Protein AF-A0AAE4H4B9-F1 (afdb_monomer)

Sequence (185 aa):
MLEAIRDNPGEIRASVVQGSAGHLMVRLLLDEAGIPQENLNLVTYNSGGEARSAVAGGQVHFTSISAQGSEGIREFLTPLAIVNDERIEQWDAPTINEALDPMDIEVPVLQGSMRGFAVTAETERQYPERYAILSEAIQNTLARKEVQEQLEAGDIGGVWVGPERSNELMRTNFEVFEAYADLLN

Solvent-accessible surface area (backbone atoms only — not comparable to full-atom values): 10895 Å² total; per-residue (Å²): 108,69,65,59,29,68,76,35,63,54,69,41,31,32,27,18,30,66,92,33,71,34,34,51,50,56,44,47,56,28,57,77,68,72,37,64,74,73,22,44,40,70,44,71,27,96,36,71,63,59,27,48,51,34,33,59,68,64,75,24,78,40,68,39,68,66,64,81,81,38,58,94,48,42,94,61,56,81,71,73,52,38,69,38,96,60,70,53,93,91,48,89,36,44,18,41,47,71,63,25,52,91,73,78,46,82,73,85,69,60,74,67,91,81,84,86,87,84,76,59,73,61,47,47,73,78,35,49,70,60,42,48,53,54,53,49,51,52,48,56,49,47,69,33,65,74,48,41,55,52,25,58,75,63,76,40,93,57,79,81,70,55,71,69,55,47,51,49,53,53,48,54,48,48,53,53,49,62,77,47,45,76,70,76,110

Secondary structure (DSSP, 8-state):
-HHHHHHSTTT-EEEEETTSHHHHHHHHHHHHTT--GGGSEEEEESSHHHHHHHHHTTSSSEE---SGGGGGGGGG-----BSSSS--TTS---BHHHHHGGGT----------------HHHHHH-HHHHHHHHHHHHHHHT-HHHHHHHHHTT-------HHHHHHHHHHHHHHHHHTGGGG-

Structure (mmCIF, N/CA/C/O backbone):
data_AF-A0AAE4H4B9-F1
#
_entry.id   AF-A0AAE4H4B9-F1
#
loop_
_atom_site.group_PDB
_atom_site.id
_atom_site.type_symbol
_atom_site.label_atom_id
_atom_site.label_alt_id
_atom_site.label_comp_id
_atom_site.label_asym_id
_atom_site.label_entity_id
_atom_site.label_seq_id
_atom_site.pdbx_PDB_ins_code
_atom_site.Cartn_x
_atom_site.Cartn_y
_atom_site.Cartn_z
_atom_site.occupancy
_atom_site.B_iso_or_equiv
_atom_site.auth_seq_id
_atom_site.auth_comp_id
_atom_site.auth_asym_id
_atom_site.auth_atom_id
_atom_site.pdbx_PDB_model_num
ATOM 1 N N . MET A 1 1 ? -3.837 -0.010 17.932 1.00 92.69 1 MET A N 1
ATOM 2 C CA . MET A 1 1 ? -4.947 0.199 16.967 1.00 92.69 1 MET A CA 1
ATOM 3 C C . MET A 1 1 ? -5.998 -0.896 17.086 1.00 92.69 1 MET A C 1
ATOM 5 O O . MET A 1 1 ? -7.129 -0.563 17.400 1.00 92.69 1 MET A O 1
ATOM 9 N N . LEU A 1 2 ? -5.648 -2.169 16.862 1.00 97.06 2 LEU A N 1
ATOM 10 C CA . LEU A 1 2 ? -6.608 -3.284 16.886 1.00 97.06 2 LEU A CA 1
ATOM 11 C C . LEU A 1 2 ? -7.352 -3.410 18.222 1.00 97.06 2 LEU A C 1
ATOM 13 O O . LEU A 1 2 ? -8.569 -3.529 18.226 1.00 97.06 2 LEU A O 1
ATOM 17 N N . GLU A 1 3 ? -6.652 -3.269 19.348 1.00 96.38 3 GLU A N 1
ATOM 18 C CA . GLU A 1 3 ? -7.277 -3.215 20.680 1.00 96.38 3 GLU A CA 1
ATOM 19 C C . GLU A 1 3 ? -8.321 -2.098 20.788 1.00 96.38 3 GLU A C 1
ATOM 21 O O . GLU A 1 3 ? -9.449 -2.353 21.182 1.00 96.38 3 GLU A O 1
ATOM 26 N N . ALA A 1 4 ? -8.005 -0.883 20.326 1.00 97.12 4 ALA A N 1
ATOM 27 C CA . ALA A 1 4 ? -8.953 0.231 20.360 1.00 97.12 4 ALA A CA 1
ATOM 28 C C . ALA A 1 4 ? -10.224 -0.044 19.535 1.00 97.12 4 ALA A C 1
ATOM 30 O O . ALA A 1 4 ? -11.305 0.370 19.944 1.00 97.12 4 ALA A O 1
ATOM 31 N N . ILE A 1 5 ? -10.105 -0.748 18.403 1.00 98.19 5 ILE A N 1
ATOM 32 C CA . ILE A 1 5 ? -11.254 -1.171 17.583 1.00 98.19 5 ILE A CA 1
ATOM 33 C C . ILE A 1 5 ? -12.057 -2.261 18.307 1.00 98.19 5 ILE A C 1
ATOM 35 O O . ILE A 1 5 ? -13.285 -2.230 18.300 1.00 98.19 5 ILE A O 1
ATOM 39 N N . ARG A 1 6 ? -11.370 -3.217 18.944 1.00 97.56 6 ARG A N 1
ATOM 40 C CA . ARG A 1 6 ? -11.985 -4.301 19.722 1.00 97.56 6 ARG A CA 1
ATOM 41 C C . ARG A 1 6 ? -12.802 -3.759 20.896 1.00 97.56 6 ARG A C 1
ATOM 43 O O . ARG A 1 6 ? -13.925 -4.204 21.109 1.00 97.56 6 ARG A O 1
ATOM 50 N N . ASP A 1 7 ? -12.240 -2.791 21.610 1.00 97.88 7 ASP A N 1
ATOM 51 C CA . ASP A 1 7 ? -12.790 -2.268 22.859 1.00 97.88 7 ASP A CA 1
ATOM 52 C C . ASP A 1 7 ? -13.865 -1.191 22.638 1.00 97.88 7 ASP A C 1
ATOM 54 O O . ASP A 1 7 ? -14.701 -0.978 23.514 1.00 97.88 7 ASP A O 1
ATOM 58 N N . ASN A 1 8 ? -13.876 -0.528 21.472 1.00 97.50 8 ASN A N 1
ATOM 59 C CA . ASN A 1 8 ? -14.793 0.577 21.151 1.00 97.50 8 ASN A CA 1
ATOM 60 C C . ASN A 1 8 ? -15.506 0.337 19.801 1.00 97.50 8 ASN A C 1
ATOM 62 O O . ASN A 1 8 ? -15.256 1.051 18.818 1.00 97.50 8 ASN A O 1
ATOM 66 N N . PRO A 1 9 ? -16.378 -0.686 19.714 1.00 97.50 9 PRO A N 1
ATOM 67 C CA . PRO A 1 9 ? -17.015 -1.084 18.463 1.00 97.50 9 PRO A CA 1
ATOM 68 C C . PRO A 1 9 ? -17.866 0.047 17.868 1.00 97.50 9 PRO A C 1
ATOM 70 O O . PRO A 1 9 ? -18.742 0.608 18.523 1.00 97.50 9 PRO A O 1
ATOM 73 N N . GLY A 1 10 ? -17.613 0.371 16.599 1.00 96.12 10 GLY A N 1
ATOM 74 C CA . GLY A 1 10 ? -18.325 1.399 15.833 1.00 96.12 10 GLY A CA 1
ATOM 75 C C . GLY A 1 10 ? -17.843 2.836 16.074 1.00 96.12 10 GLY A C 1
ATOM 76 O O . GLY A 1 10 ? -18.270 3.748 15.357 1.00 96.12 10 GLY A O 1
ATOM 77 N N . GLU A 1 11 ? -16.943 3.059 17.036 1.00 97.75 11 GLU A N 1
ATOM 78 C CA . GLU A 1 11 ? -16.424 4.395 17.356 1.00 97.75 11 GLU A CA 1
ATOM 79 C C . GLU A 1 11 ? -15.204 4.761 16.512 1.00 97.75 11 GLU A C 1
ATOM 81 O O . GLU A 1 11 ? -15.081 5.894 16.031 1.00 97.75 11 GLU A O 1
ATOM 86 N N . ILE A 1 12 ? -14.314 3.791 16.284 1.00 98.44 12 ILE A N 1
ATOM 87 C CA . ILE A 1 12 ? -13.109 4.009 15.490 1.00 98.44 12 ILE A CA 1
ATOM 88 C C . ILE A 1 12 ? -13.488 4.122 14.014 1.00 98.44 12 ILE A C 1
ATOM 90 O O . ILE A 1 12 ? -14.248 3.325 13.469 1.00 98.44 12 ILE A O 1
ATOM 94 N N . ARG A 1 13 ? -12.922 5.134 13.358 1.00 98.44 13 ARG A N 1
ATOM 95 C CA . ARG A 1 13 ? -13.164 5.481 11.952 1.00 98.44 13 ARG A CA 1
ATOM 96 C C . ARG A 1 13 ? -11.862 5.432 11.187 1.00 98.44 13 ARG A C 1
ATOM 98 O O . ARG A 1 13 ? -10.880 6.003 11.660 1.00 98.44 13 ARG A O 1
ATOM 105 N N . ALA A 1 14 ? -11.873 4.841 10.004 1.00 98.31 14 ALA A N 1
ATOM 106 C CA . ALA A 1 14 ? -10.700 4.763 9.147 1.00 98.31 14 ALA A CA 1
ATOM 107 C C . ALA A 1 14 ? -11.008 5.210 7.724 1.00 98.31 14 ALA A C 1
ATOM 109 O O . ALA A 1 14 ? -12.150 5.127 7.281 1.00 98.31 14 ALA A O 1
ATOM 110 N N . SER A 1 15 ? -9.984 5.663 7.005 1.00 98.31 15 SER A N 1
ATOM 111 C CA . SER A 1 15 ? -10.072 5.934 5.569 1.00 98.31 15 SER A CA 1
ATOM 112 C C . SER A 1 15 ? -9.162 5.010 4.768 1.00 98.31 15 SER A C 1
ATOM 114 O O . SER A 1 15 ? -8.006 4.787 5.133 1.00 98.31 15 SER A O 1
ATOM 116 N N . VAL A 1 16 ? -9.670 4.512 3.644 1.00 97.12 16 VAL A N 1
ATOM 117 C CA . VAL A 1 16 ? -8.907 3.737 2.655 1.00 97.12 16 VAL A CA 1
ATOM 118 C C . VAL A 1 16 ? -9.353 4.104 1.243 1.00 97.12 16 VAL A C 1
ATOM 120 O O . VAL A 1 16 ? -10.441 4.645 1.046 1.00 97.12 16 VAL A O 1
ATOM 123 N N . VAL A 1 17 ? -8.534 3.784 0.242 1.00 95.94 17 VAL A N 1
ATOM 124 C CA . VAL A 1 17 ? -8.962 3.849 -1.163 1.00 95.94 17 VAL A CA 1
ATOM 125 C C . VAL A 1 17 ? -9.691 2.555 -1.515 1.00 95.94 17 VAL A C 1
ATOM 127 O O . VAL A 1 17 ? -9.173 1.470 -1.240 1.00 95.94 17 VAL A O 1
ATOM 130 N N . GLN A 1 18 ? -10.875 2.651 -2.120 1.00 94.81 18 GLN A N 1
ATOM 131 C CA . GLN A 1 18 ? -11.678 1.483 -2.485 1.00 94.81 18 GLN A CA 1
ATOM 132 C C . GLN A 1 18 ? -10.880 0.511 -3.371 1.00 94.81 18 GLN A C 1
ATOM 134 O O . GLN A 1 18 ? -10.254 0.912 -4.348 1.00 94.81 18 GLN A O 1
ATOM 139 N N . GLY A 1 19 ? -10.882 -0.771 -2.996 1.00 91.06 19 GLY A N 1
ATOM 140 C CA . GLY A 1 19 ? -10.170 -1.843 -3.711 1.00 91.06 19 GLY A CA 1
ATOM 141 C C . GLY A 1 19 ? -8.637 -1.770 -3.656 1.00 91.06 19 GLY A C 1
ATOM 142 O O . GLY A 1 19 ? -7.968 -2.522 -4.355 1.00 91.06 19 GLY A O 1
ATOM 143 N N . SER A 1 20 ? -8.059 -0.869 -2.858 1.00 91.62 20 SER A N 1
ATOM 144 C CA . SER A 1 20 ? -6.603 -0.766 -2.723 1.00 91.62 20 SER A CA 1
ATOM 145 C C . SER A 1 20 ? -6.014 -1.828 -1.791 1.00 91.62 20 SER A C 1
ATOM 147 O O . SER A 1 20 ? -6.712 -2.386 -0.946 1.00 91.62 20 SER A O 1
ATOM 149 N N . ALA A 1 21 ? -4.694 -2.027 -1.862 1.00 91.00 21 ALA A N 1
ATOM 150 C CA . ALA A 1 21 ? -3.969 -2.867 -0.904 1.00 91.00 21 ALA A CA 1
ATOM 151 C C . ALA A 1 21 ? -4.170 -2.399 0.548 1.00 91.00 21 ALA A C 1
ATOM 153 O O . ALA A 1 21 ? -4.272 -3.223 1.447 1.00 91.00 21 ALA A O 1
ATOM 154 N N . GLY A 1 22 ? -4.307 -1.086 0.777 1.00 93.62 22 GLY A N 1
ATOM 155 C CA . GLY A 1 22 ? -4.616 -0.548 2.102 1.00 93.62 22 GLY A CA 1
ATOM 156 C C . GLY A 1 22 ? -6.017 -0.923 2.593 1.00 93.62 22 GLY A C 1
ATOM 157 O O . GLY A 1 22 ? -6.191 -1.202 3.777 1.00 93.62 22 GLY A O 1
ATOM 158 N N . HIS A 1 23 ? -6.999 -0.996 1.685 1.00 95.06 23 HIS A N 1
ATOM 159 C CA . HIS A 1 23 ? -8.338 -1.497 2.004 1.00 95.06 23 HIS A CA 1
ATOM 160 C C . HIS A 1 23 ? -8.282 -2.967 2.418 1.00 95.06 23 HIS A C 1
ATOM 162 O O . HIS A 1 23 ? -8.758 -3.304 3.500 1.00 95.06 23 HIS A O 1
ATOM 168 N N . LEU A 1 24 ? -7.645 -3.807 1.599 1.00 94.50 24 LEU A N 1
ATOM 169 C CA . LEU A 1 24 ? -7.510 -5.230 1.890 1.00 94.50 24 LEU A CA 1
ATOM 170 C C . LEU A 1 24 ? -6.756 -5.471 3.203 1.00 94.50 24 LEU A C 1
ATOM 172 O O . LEU A 1 24 ? -7.224 -6.228 4.043 1.00 94.50 24 LEU A O 1
ATOM 176 N N . MET A 1 25 ? -5.643 -4.768 3.418 1.00 95.12 25 MET A N 1
ATOM 177 C CA . MET A 1 25 ? -4.829 -4.913 4.623 1.00 95.12 25 MET A CA 1
ATOM 178 C C . MET A 1 25 ? -5.620 -4.605 5.899 1.00 95.12 25 MET A C 1
ATOM 180 O O . MET A 1 25 ? -5.536 -5.351 6.863 1.00 95.12 25 MET A O 1
ATOM 184 N N . VAL A 1 26 ? -6.432 -3.540 5.925 1.00 96.50 26 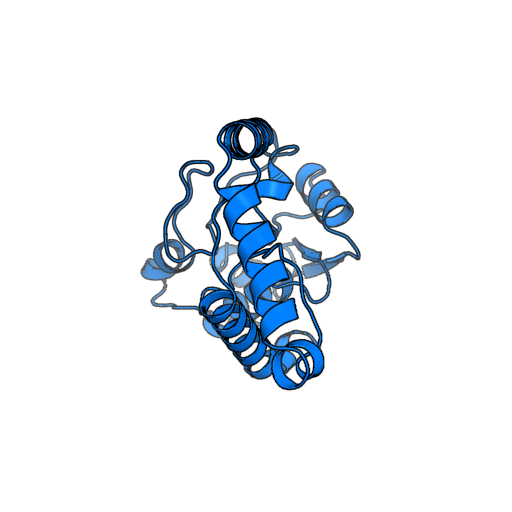VAL A N 1
ATOM 185 C CA . VAL A 1 26 ? -7.247 -3.238 7.117 1.00 96.50 26 VAL A CA 1
ATOM 186 C C . VAL A 1 26 ? -8.259 -4.346 7.389 1.00 96.50 26 VAL A C 1
ATOM 188 O O . VAL A 1 26 ? -8.430 -4.735 8.540 1.00 96.50 26 VAL A O 1
ATOM 191 N N . ARG A 1 27 ? -8.909 -4.866 6.345 1.00 96.56 27 ARG A N 1
ATOM 192 C CA . ARG A 1 27 ? -9.873 -5.963 6.480 1.00 96.56 27 ARG A CA 1
ATOM 193 C C . ARG A 1 27 ? -9.211 -7.238 6.993 1.00 96.56 27 ARG A C 1
ATOM 195 O O . ARG A 1 27 ? -9.740 -7.849 7.917 1.00 96.56 27 ARG A O 1
ATOM 202 N N . LEU A 1 28 ? -8.048 -7.571 6.443 1.00 95.75 28 LEU A N 1
ATOM 203 C CA . LEU A 1 28 ? -7.244 -8.725 6.830 1.00 95.75 28 LEU A CA 1
ATOM 204 C C . LEU A 1 28 ? -6.780 -8.640 8.287 1.00 95.75 28 LEU A C 1
ATOM 206 O O . LEU A 1 28 ? -6.921 -9.598 9.031 1.00 95.75 28 LEU A O 1
ATOM 210 N N . LEU A 1 29 ? -6.312 -7.470 8.730 1.00 96.81 29 LEU A N 1
ATOM 211 C CA . LEU A 1 29 ? -5.909 -7.263 10.123 1.00 96.81 29 LEU A CA 1
ATOM 212 C C . LEU A 1 29 ? -7.060 -7.476 11.112 1.00 96.81 29 LEU A C 1
ATOM 214 O O . LEU A 1 29 ? -6.829 -7.939 12.224 1.00 96.81 29 LEU A O 1
ATOM 218 N N . LEU A 1 30 ? -8.289 -7.107 10.739 1.00 97.50 30 LEU A N 1
ATOM 219 C CA . LEU A 1 30 ? -9.461 -7.373 11.574 1.00 97.50 30 LEU A CA 1
ATOM 220 C C . LEU A 1 30 ? -9.801 -8.865 11.598 1.00 97.50 30 LEU A C 1
ATOM 222 O O . LEU A 1 30 ? -10.073 -9.390 12.674 1.00 97.50 30 LEU A O 1
ATOM 226 N N . ASP A 1 31 ? -9.741 -9.528 10.442 1.00 96.62 31 ASP A N 1
ATOM 227 C CA . ASP A 1 31 ? -10.036 -10.956 10.300 1.00 96.62 31 ASP A CA 1
ATOM 228 C C . ASP A 1 31 ? -9.077 -11.817 11.139 1.00 96.62 31 ASP A C 1
ATOM 230 O O . ASP A 1 31 ? -9.516 -12.542 12.032 1.00 96.62 31 ASP A O 1
ATOM 234 N N . GLU A 1 32 ? -7.767 -11.621 10.967 1.00 95.94 32 GLU A N 1
ATOM 235 C CA . GLU A 1 32 ? -6.726 -12.344 11.712 1.00 95.94 32 GLU A CA 1
ATOM 236 C C . GLU A 1 32 ? -6.758 -12.037 13.218 1.00 95.94 32 GLU A C 1
ATOM 238 O O . GLU A 1 32 ? -6.490 -12.896 14.057 1.00 95.94 32 GLU A O 1
ATOM 243 N N . ALA A 1 33 ? -7.159 -10.821 13.605 1.00 96.62 33 ALA A N 1
ATOM 244 C CA . ALA A 1 33 ? -7.321 -10.454 15.012 1.00 96.62 33 ALA A CA 1
ATOM 245 C C . ALA A 1 33 ? -8.633 -10.957 15.646 1.00 96.62 33 ALA A C 1
ATOM 247 O O . ALA A 1 33 ? -8.879 -10.674 16.831 1.00 96.62 33 ALA A O 1
ATOM 248 N N . GLY A 1 34 ? -9.490 -11.639 14.873 1.00 96.62 34 GLY A N 1
ATOM 249 C CA . GLY A 1 34 ? -10.819 -12.086 15.288 1.00 96.62 34 GLY A CA 1
ATOM 250 C C . GLY A 1 34 ? -11.760 -10.932 15.648 1.00 96.62 34 GLY A C 1
ATOM 251 O O . GLY A 1 34 ? -12.629 -11.084 16.509 1.00 96.62 34 GLY A O 1
ATOM 252 N N . ILE A 1 35 ? -11.552 -9.753 15.058 1.00 98.00 35 ILE A N 1
ATOM 253 C CA . ILE A 1 35 ? -12.354 -8.554 15.297 1.00 98.00 35 ILE A CA 1
ATOM 254 C C . ILE A 1 35 ? -13.450 -8.483 14.225 1.00 98.00 35 ILE A C 1
ATOM 256 O O . ILE A 1 35 ? -13.128 -8.421 13.038 1.00 98.00 35 ILE A O 1
ATOM 260 N N . PRO A 1 36 ? -14.740 -8.435 14.611 1.00 97.56 36 PRO A N 1
ATOM 261 C CA . PRO A 1 36 ? -15.824 -8.281 13.651 1.00 97.56 36 PRO A CA 1
ATOM 262 C C . PRO A 1 36 ? -15.633 -7.038 12.780 1.00 97.56 36 PRO A C 1
ATOM 264 O O . PRO A 1 36 ? -15.288 -5.959 13.270 1.00 97.56 36 PRO A O 1
ATOM 267 N N . GLN A 1 37 ? -15.862 -7.186 11.477 1.00 96.56 37 GLN A N 1
ATOM 268 C CA . GLN A 1 37 ? -15.628 -6.136 10.484 1.00 96.56 37 GLN A CA 1
ATOM 269 C C . GLN A 1 37 ? -16.452 -4.868 10.771 1.00 96.56 37 GLN A C 1
ATOM 271 O O . GLN A 1 37 ? -16.013 -3.758 10.478 1.00 96.56 37 GLN A O 1
ATOM 276 N N . GLU A 1 38 ? -17.629 -5.028 11.375 1.00 96.56 38 GLU A N 1
ATOM 277 C CA . GLU A 1 38 ? -18.539 -3.969 11.807 1.00 96.56 38 GLU A CA 1
ATOM 278 C C . GLU A 1 38 ? -18.035 -3.154 13.008 1.00 96.56 38 GLU A C 1
ATOM 280 O O . GLU A 1 38 ? -18.533 -2.050 13.243 1.00 96.56 38 GLU A O 1
ATOM 285 N N . ASN A 1 39 ? -17.033 -3.644 13.751 1.00 98.25 39 ASN A N 1
ATOM 286 C CA . ASN A 1 39 ? -16.438 -2.886 14.853 1.00 98.25 39 ASN A CA 1
ATOM 287 C C . ASN A 1 39 ? -15.650 -1.672 14.345 1.00 98.25 39 ASN A C 1
ATOM 289 O O . ASN A 1 39 ? -15.451 -0.717 15.097 1.00 98.25 39 ASN A O 1
ATOM 293 N N . LEU A 1 40 ? -15.214 -1.684 13.083 1.00 98.44 40 LEU A N 1
ATOM 294 C CA . LEU A 1 40 ? -14.556 -0.555 12.442 1.00 98.44 40 LEU A CA 1
ATOM 295 C C . LEU A 1 40 ? -15.522 0.175 11.506 1.00 98.44 40 LEU A C 1
ATOM 297 O O . LEU A 1 40 ? 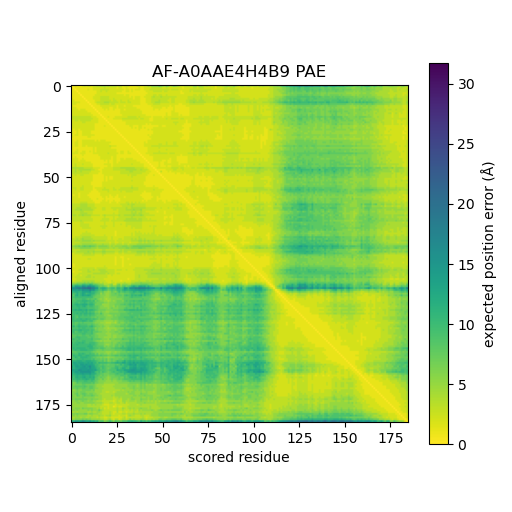-16.031 -0.388 10.539 1.00 98.44 40 LEU A O 1
ATOM 301 N N . ASN A 1 41 ? -15.679 1.481 11.707 1.00 97.94 41 ASN A N 1
ATOM 302 C CA . ASN A 1 41 ? -16.325 2.341 10.724 1.00 97.94 41 ASN A CA 1
ATOM 303 C C . ASN A 1 41 ? -15.326 2.687 9.604 1.00 97.94 41 ASN A C 1
ATOM 305 O O . ASN A 1 41 ? -14.612 3.695 9.648 1.00 97.94 41 ASN A O 1
ATOM 309 N N . LEU A 1 42 ? -15.223 1.792 8.623 1.00 97.62 42 LEU A N 1
ATOM 310 C CA . LEU A 1 42 ? -14.310 1.929 7.496 1.00 97.62 42 LEU A CA 1
ATOM 311 C C . LEU A 1 42 ? -14.950 2.738 6.362 1.00 97.62 42 LEU A C 1
ATOM 313 O O . LEU A 1 42 ? -15.898 2.293 5.719 1.00 97.62 42 LEU A O 1
ATOM 317 N N . VAL A 1 43 ? -14.391 3.913 6.083 1.00 97.38 43 VAL A N 1
ATOM 318 C CA . VAL A 1 43 ? -14.831 4.801 5.006 1.00 97.38 43 VAL A CA 1
ATOM 319 C C . VAL A 1 43 ? -13.947 4.595 3.778 1.00 97.38 43 VAL A C 1
ATOM 321 O O . VAL A 1 43 ? -12.729 4.797 3.825 1.00 97.38 43 VAL A O 1
ATOM 324 N N . THR A 1 44 ? -14.559 4.215 2.661 1.00 96.81 44 THR A N 1
ATOM 325 C CA . THR A 1 44 ? -13.879 4.072 1.372 1.00 96.81 44 THR A CA 1
ATOM 326 C C . THR A 1 44 ? -13.957 5.372 0.570 1.00 96.81 44 THR A C 1
ATOM 328 O O . THR A 1 44 ? -14.993 6.029 0.501 1.00 96.81 44 THR A O 1
ATOM 331 N N . TYR A 1 45 ? -12.836 5.747 -0.042 1.00 96.88 45 TYR A N 1
ATOM 332 C CA . TYR A 1 45 ? -12.704 6.914 -0.913 1.00 96.88 45 TYR A CA 1
ATOM 333 C C . TYR A 1 45 ? -12.285 6.492 -2.322 1.00 96.88 45 TYR A C 1
ATOM 335 O O . TYR A 1 45 ? -11.684 5.430 -2.513 1.00 96.88 45 TYR A O 1
ATOM 343 N N . ASN A 1 46 ? -12.553 7.346 -3.312 1.00 94.44 46 ASN A N 1
ATOM 344 C CA . ASN A 1 46 ? -12.224 7.071 -4.714 1.00 94.44 46 ASN A CA 1
ATOM 345 C C . ASN A 1 46 ? -10.767 7.400 -5.049 1.00 94.44 46 ASN A C 1
ATOM 347 O O . ASN A 1 46 ? -10.243 6.963 -6.073 1.00 94.44 46 ASN A O 1
ATOM 351 N N . SER A 1 47 ? -10.101 8.188 -4.204 1.00 93.62 47 SER A N 1
ATOM 352 C CA . SER A 1 47 ? -8.717 8.583 -4.422 1.00 93.62 47 SER A CA 1
ATOM 353 C C . SER A 1 47 ? -7.914 8.646 -3.132 1.00 93.62 47 SER A C 1
ATOM 355 O O . SER A 1 47 ? -8.429 8.874 -2.036 1.00 93.62 47 SER A O 1
ATOM 357 N N . GLY A 1 48 ? -6.597 8.511 -3.283 1.00 93.88 48 GLY A N 1
ATOM 358 C CA . GLY A 1 48 ? -5.680 8.680 -2.166 1.00 93.88 48 GLY A CA 1
ATOM 359 C C . GLY A 1 48 ? -5.576 10.116 -1.654 1.00 93.88 48 GLY A C 1
ATOM 360 O O . GLY A 1 48 ? -5.111 10.310 -0.538 1.00 93.88 48 GLY A O 1
ATOM 361 N N . GLY A 1 49 ? -5.969 11.118 -2.446 1.00 96.19 49 GLY A N 1
ATOM 362 C CA . GLY A 1 49 ? -6.014 12.511 -1.995 1.00 96.19 49 GLY A CA 1
ATOM 363 C C . GLY A 1 49 ? -7.136 12.723 -0.983 1.00 96.19 49 GLY A C 1
ATOM 364 O O . GLY A 1 49 ? -6.888 13.218 0.110 1.00 96.19 49 GLY A O 1
ATOM 365 N N . GLU A 1 50 ? -8.343 12.256 -1.308 1.00 97.25 50 GLU A N 1
ATOM 366 C CA . GLU A 1 50 ? -9.511 12.361 -0.426 1.00 97.25 50 GLU A CA 1
ATOM 367 C C . GLU A 1 50 ? -9.303 11.618 0.902 1.00 97.25 50 GLU A C 1
ATOM 369 O O . GLU A 1 50 ? -9.541 12.192 1.965 1.00 97.25 50 GLU A O 1
ATOM 374 N N . ALA A 1 51 ? -8.785 10.382 0.859 1.00 97.75 51 ALA A N 1
ATOM 375 C CA . ALA A 1 51 ? -8.483 9.612 2.070 1.00 97.75 51 ALA A CA 1
ATOM 376 C C . ALA A 1 51 ? -7.464 10.335 2.975 1.00 97.75 51 ALA A C 1
ATOM 378 O O . ALA A 1 51 ? -7.655 10.434 4.188 1.00 97.75 51 ALA A O 1
ATOM 379 N N . ARG A 1 52 ? -6.412 10.918 2.382 1.00 97.88 52 ARG A N 1
ATOM 380 C CA . ARG A 1 52 ? -5.401 11.704 3.109 1.00 97.88 52 ARG A CA 1
ATOM 381 C C . ARG A 1 52 ? -5.975 12.973 3.722 1.00 97.88 52 ARG A C 1
ATOM 383 O O . ARG A 1 52 ? -5.702 13.260 4.883 1.00 97.88 52 ARG A O 1
ATOM 390 N N . SER A 1 53 ? -6.799 13.709 2.981 1.00 97.88 53 SER A N 1
ATOM 391 C CA . SER A 1 53 ? -7.480 14.890 3.514 1.00 97.88 53 SER A CA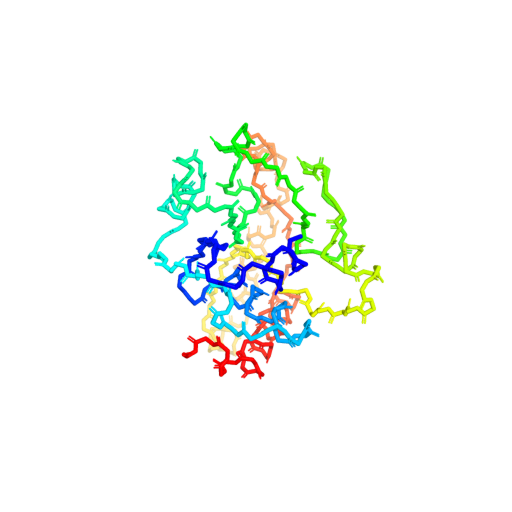 1
ATOM 392 C C . SER A 1 53 ? -8.410 14.540 4.677 1.00 97.88 53 SER A C 1
ATOM 394 O O . SER A 1 53 ? -8.482 15.302 5.638 1.00 97.88 53 SER A O 1
ATOM 396 N N . ALA A 1 54 ? -9.083 13.386 4.631 1.00 98.25 54 ALA A N 1
ATOM 397 C CA . ALA A 1 54 ? -9.968 12.945 5.704 1.00 98.25 54 ALA A CA 1
ATOM 398 C C . ALA A 1 54 ? -9.219 12.690 7.021 1.00 98.25 54 ALA A C 1
ATOM 400 O O . ALA A 1 54 ? -9.678 13.140 8.072 1.00 98.25 54 ALA A O 1
ATOM 401 N N . VAL A 1 55 ? -8.072 11.999 6.982 1.00 98.19 55 VAL A N 1
ATOM 402 C CA . VAL A 1 55 ? -7.271 11.753 8.195 1.00 98.19 55 VAL A CA 1
ATOM 403 C C . VAL A 1 55 ? -6.566 13.023 8.677 1.00 98.19 55 VAL A C 1
ATOM 405 O O . VAL A 1 55 ? -6.649 13.341 9.859 1.00 98.19 55 VAL A O 1
ATOM 408 N N . ALA A 1 56 ? -5.971 13.814 7.778 1.00 98.00 56 ALA A N 1
ATOM 409 C CA . ALA A 1 56 ? -5.285 15.055 8.150 1.00 98.00 56 ALA A CA 1
ATOM 410 C C . ALA A 1 56 ? -6.254 16.101 8.732 1.00 98.00 56 ALA A C 1
ATOM 412 O O . ALA A 1 56 ? -5.903 16.851 9.637 1.00 98.00 56 ALA A O 1
ATOM 413 N N . GLY A 1 57 ? -7.499 16.126 8.243 1.00 97.56 57 GLY A N 1
ATOM 414 C CA . GLY A 1 57 ? -8.578 16.973 8.754 1.00 97.56 57 GLY A CA 1
ATOM 415 C C . GLY A 1 57 ? -9.320 16.406 9.970 1.00 97.56 57 GLY A C 1
ATOM 416 O O . GLY A 1 57 ? -10.364 16.953 10.335 1.00 97.56 57 GLY A O 1
ATOM 417 N N . GLY A 1 58 ? -8.852 15.296 10.554 1.00 97.38 58 GLY A N 1
ATOM 418 C CA . GLY A 1 58 ? -9.432 14.681 11.752 1.00 97.38 58 GLY A CA 1
ATOM 419 C C . GLY A 1 58 ? -10.846 14.113 11.576 1.00 97.38 58 GLY A C 1
ATOM 420 O O . GLY A 1 58 ? -11.560 13.928 12.558 1.00 97.38 58 GLY A O 1
ATOM 421 N N . GLN A 1 59 ? -11.288 13.856 10.340 1.00 98.00 59 GLN A N 1
ATOM 422 C CA . GLN A 1 59 ? -12.608 13.269 10.059 1.00 98.00 59 GLN A CA 1
ATOM 423 C C . GLN A 1 59 ? -12.643 11.762 10.356 1.00 98.00 59 GLN A C 1
ATOM 425 O O . GLN A 1 59 ? -13.697 11.195 10.661 1.00 98.00 59 GLN A O 1
ATOM 430 N N . VAL A 1 60 ? -11.478 11.120 10.264 1.00 98.44 60 VAL A N 1
ATOM 431 C CA . VAL A 1 60 ? -11.232 9.724 10.630 1.00 98.44 60 VAL A CA 1
ATOM 432 C C . VAL A 1 60 ? -10.026 9.643 11.566 1.00 98.44 60 VAL A C 1
ATOM 434 O O . VAL A 1 60 ? -9.212 10.560 11.613 1.00 98.44 60 VAL A O 1
ATOM 437 N N . HIS A 1 61 ? -9.904 8.537 12.294 1.00 98.44 61 HIS A N 1
ATOM 438 C CA . HIS A 1 61 ? -8.860 8.333 13.298 1.00 98.44 61 HIS A CA 1
ATOM 439 C C . HIS A 1 61 ? -7.561 7.780 12.702 1.00 98.44 61 HIS A C 1
ATOM 441 O O . HIS A 1 61 ? -6.485 8.083 13.206 1.00 98.44 61 HIS A O 1
ATOM 447 N N . PHE A 1 62 ? -7.643 6.967 11.643 1.00 98.06 62 PHE A N 1
ATOM 448 C CA . PHE A 1 62 ? -6.461 6.460 10.943 1.00 98.06 62 PHE A CA 1
ATOM 449 C C . PHE A 1 62 ? -6.711 6.237 9.446 1.00 98.06 62 PHE A C 1
ATOM 451 O O . PHE A 1 62 ? -7.842 6.305 8.956 1.00 98.06 62 PHE A O 1
ATOM 458 N N . THR A 1 63 ? -5.639 5.973 8.702 1.00 97.69 63 THR A N 1
ATOM 459 C CA . THR A 1 63 ? -5.696 5.576 7.292 1.00 97.69 63 THR A CA 1
ATOM 460 C C . THR A 1 63 ? -4.702 4.454 7.015 1.00 97.69 63 THR A C 1
ATOM 462 O O . THR A 1 63 ? -3.660 4.384 7.662 1.00 97.69 63 THR A O 1
ATOM 465 N N . SER A 1 64 ? -5.018 3.598 6.045 1.00 95.62 64 SER A N 1
ATOM 466 C CA . SER A 1 64 ? -4.064 2.655 5.458 1.00 95.62 64 SER A CA 1
ATOM 467 C C . SER A 1 64 ? -3.856 3.025 3.994 1.00 95.62 64 SER A C 1
ATOM 469 O O . SER A 1 64 ? -4.747 2.856 3.156 1.00 95.62 64 SER A O 1
ATOM 471 N N . ILE A 1 65 ? -2.698 3.616 3.695 1.00 93.94 65 ILE A N 1
ATOM 472 C CA . ILE A 1 65 ? -2.360 4.147 2.373 1.00 93.94 65 ILE A CA 1
ATOM 473 C C . ILE A 1 65 ? -0.837 4.275 2.204 1.00 93.94 65 ILE A C 1
ATOM 475 O O . ILE A 1 65 ? -0.099 4.282 3.182 1.00 93.94 65 ILE A O 1
ATOM 479 N N . SER A 1 66 ? -0.360 4.398 0.958 1.00 91.00 66 SER A N 1
ATOM 480 C CA . SER A 1 66 ? 1.064 4.589 0.626 1.00 91.00 66 SER A CA 1
ATOM 481 C C . SER A 1 66 ? 1.717 5.706 1.453 1.00 91.00 66 SER A C 1
ATOM 483 O O . SER A 1 66 ? 1.282 6.862 1.372 1.00 91.00 66 SER A O 1
ATOM 485 N N . ALA A 1 67 ? 2.785 5.343 2.173 1.00 90.50 67 ALA A N 1
ATOM 486 C CA . ALA A 1 67 ? 3.583 6.223 3.026 1.00 90.50 67 ALA A CA 1
ATOM 487 C C . ALA A 1 67 ? 4.216 7.379 2.236 1.00 90.50 67 ALA A C 1
ATOM 489 O O . ALA A 1 67 ? 4.000 8.540 2.568 1.00 90.50 67 ALA A O 1
ATOM 490 N N . GLN A 1 68 ? 4.873 7.080 1.109 1.00 86.56 68 GLN A N 1
ATOM 491 C CA . GLN A 1 68 ? 5.481 8.089 0.231 1.00 86.56 68 GLN A CA 1
ATOM 492 C C . GLN A 1 68 ? 4.458 9.123 -0.270 1.00 86.56 68 GLN A C 1
ATOM 494 O O . GLN A 1 68 ? 4.730 10.317 -0.331 1.00 86.56 68 GLN A O 1
ATOM 499 N N . GLY A 1 69 ? 3.239 8.700 -0.615 1.00 88.88 69 GLY A N 1
ATOM 500 C CA . GLY A 1 69 ? 2.211 9.660 -1.029 1.00 88.88 69 GLY A CA 1
ATOM 501 C C . GLY A 1 69 ? 1.655 10.510 0.124 1.00 88.88 69 GLY A C 1
ATOM 502 O O . GLY A 1 69 ? 0.915 11.456 -0.136 1.00 88.88 69 GLY A O 1
ATOM 503 N N . SER A 1 70 ? 1.961 10.166 1.377 1.00 93.31 70 SER A N 1
ATOM 504 C CA . SER A 1 70 ? 1.510 10.861 2.590 1.00 93.31 70 SER A CA 1
ATOM 505 C C . SER A 1 70 ? 2.534 11.855 3.142 1.00 93.31 70 SER A C 1
ATOM 507 O O . SER A 1 70 ? 2.238 12.522 4.128 1.00 93.31 70 SER A O 1
ATOM 509 N N . GLU A 1 71 ? 3.691 12.017 2.495 1.00 91.25 71 GLU A N 1
ATOM 510 C CA . GLU A 1 71 ? 4.733 12.965 2.917 1.00 91.25 71 GLU A CA 1
ATOM 511 C C . GLU A 1 71 ? 4.203 14.391 3.104 1.00 91.25 71 GLU A C 1
ATOM 513 O O . GLU A 1 71 ? 4.464 15.033 4.119 1.00 91.25 71 GLU A O 1
ATOM 518 N N . GLY A 1 72 ? 3.359 14.858 2.178 1.00 92.38 72 GLY A N 1
ATOM 519 C CA . GLY A 1 72 ? 2.773 16.201 2.237 1.00 92.38 72 GLY A CA 1
ATOM 520 C C . GLY A 1 72 ? 1.810 16.445 3.404 1.00 92.38 72 GLY A C 1
ATOM 521 O O . GLY A 1 72 ? 1.405 17.583 3.612 1.00 92.38 72 GLY A O 1
ATOM 522 N N . ILE A 1 73 ? 1.425 15.404 4.152 1.00 95.44 73 ILE A N 1
ATOM 523 C CA . ILE A 1 73 ? 0.592 15.514 5.359 1.00 95.44 73 ILE A CA 1
ATOM 524 C C . ILE A 1 73 ? 1.260 14.893 6.592 1.00 95.44 73 ILE A C 1
ATOM 526 O O . ILE A 1 73 ? 0.588 14.665 7.594 1.00 95.44 73 ILE A O 1
ATOM 530 N N . ARG A 1 74 ? 2.568 14.603 6.534 1.00 95.00 74 ARG A N 1
ATOM 531 C CA . ARG A 1 74 ? 3.318 13.896 7.584 1.00 95.00 74 ARG A CA 1
ATOM 532 C C . ARG A 1 74 ? 3.126 14.509 8.972 1.00 95.00 74 ARG A C 1
ATOM 534 O O . ARG A 1 74 ? 2.961 13.777 9.936 1.00 95.00 74 ARG A O 1
ATOM 541 N N . GLU A 1 75 ? 3.103 15.836 9.067 1.00 96.00 75 GLU A N 1
ATOM 542 C CA . GLU A 1 75 ? 2.931 16.567 10.333 1.00 96.00 75 GLU A CA 1
ATOM 543 C C . GLU A 1 75 ? 1.584 16.311 11.036 1.00 96.00 75 GLU A C 1
ATOM 545 O O . GLU A 1 75 ? 1.463 16.550 12.236 1.00 96.00 75 GLU A O 1
ATOM 550 N N . PHE A 1 76 ? 0.588 15.791 10.312 1.00 97.19 76 PHE A N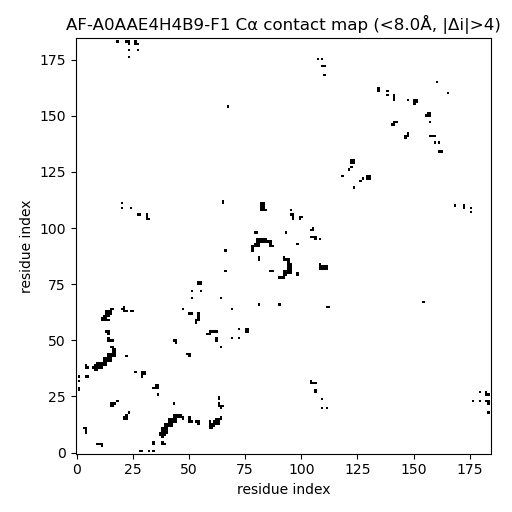 1
ATOM 551 C CA . PHE A 1 76 ? -0.727 15.426 10.844 1.00 97.19 76 PHE A CA 1
ATOM 552 C C . PHE A 1 76 ? -0.852 13.934 11.169 1.00 97.19 76 PHE A C 1
ATOM 554 O O . PHE A 1 76 ? -1.925 13.486 11.573 1.00 97.19 76 PHE A O 1
ATOM 561 N N . LEU A 1 77 ? 0.203 13.146 10.951 1.00 96.69 77 LEU A N 1
ATOM 562 C CA . LEU A 1 77 ? 0.165 11.694 11.053 1.00 96.69 77 LEU A CA 1
ATOM 563 C C . LEU A 1 77 ? 1.102 11.185 12.143 1.00 96.69 77 LEU A C 1
ATOM 565 O O . LEU A 1 77 ? 2.247 11.612 12.260 1.00 96.69 77 LEU A O 1
ATOM 569 N N . THR A 1 78 ? 0.628 10.173 12.866 1.00 96.44 78 THR A N 1
ATOM 570 C CA . THR A 1 78 ? 1.473 9.320 13.703 1.00 96.44 78 THR A CA 1
ATOM 571 C C . THR A 1 78 ? 1.634 7.971 13.002 1.00 96.44 78 THR A C 1
ATOM 573 O O . THR A 1 78 ? 0.635 7.267 12.826 1.00 96.44 78 THR A O 1
ATOM 576 N N . PRO A 1 79 ? 2.851 7.591 12.583 1.00 96.00 79 PRO A N 1
ATOM 577 C CA . PRO A 1 79 ? 3.095 6.309 11.926 1.00 96.00 79 PRO A CA 1
ATOM 578 C C . PRO A 1 79 ? 2.871 5.167 12.924 1.00 96.00 79 PRO A C 1
ATOM 580 O O . PRO A 1 79 ? 3.426 5.195 14.018 1.00 96.00 79 PRO A O 1
ATOM 583 N N . LEU A 1 80 ? 2.040 4.181 12.573 1.00 96.62 80 LEU A N 1
ATOM 584 C CA . LEU A 1 80 ? 1.756 3.037 13.456 1.00 96.62 80 LEU A CA 1
ATOM 585 C C . LEU A 1 80 ? 2.526 1.780 13.049 1.00 96.62 80 LEU A C 1
ATOM 587 O O . LEU A 1 80 ? 3.045 1.076 13.907 1.00 96.62 80 LEU A O 1
ATOM 591 N N . ALA A 1 81 ? 2.576 1.504 11.747 1.00 95.94 81 ALA A N 1
ATOM 592 C CA . ALA A 1 81 ? 3.303 0.392 11.154 1.00 95.94 81 ALA A CA 1
ATOM 593 C C . ALA A 1 81 ? 3.514 0.654 9.656 1.00 95.94 81 ALA A C 1
ATOM 595 O O . ALA A 1 81 ? 2.742 1.394 9.036 1.00 95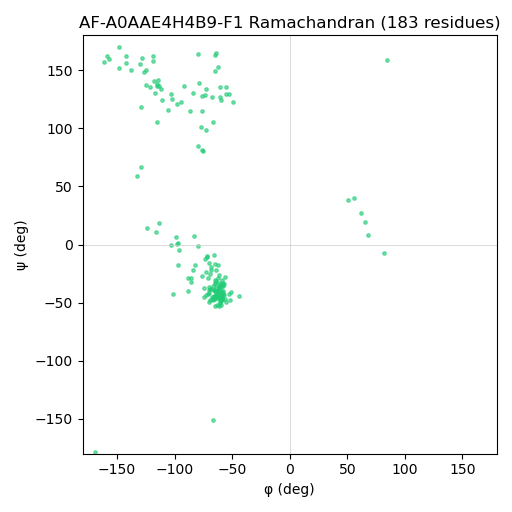.94 81 ALA A O 1
ATOM 596 N N . ILE A 1 82 ? 4.525 0.016 9.069 1.00 94.06 82 ILE A N 1
ATOM 597 C CA . ILE A 1 82 ? 4.786 0.019 7.628 1.00 94.06 82 ILE A CA 1
ATOM 598 C C . ILE A 1 82 ? 4.508 -1.376 7.073 1.00 94.06 82 ILE A C 1
ATOM 600 O O . ILE A 1 82 ? 5.084 -2.363 7.520 1.00 94.06 82 ILE A O 1
ATOM 604 N N . VAL A 1 83 ? 3.631 -1.460 6.071 1.00 92.31 83 VAL A N 1
ATOM 605 C CA . VAL A 1 83 ? 3.362 -2.709 5.342 1.00 92.31 83 VAL A CA 1
ATOM 606 C C . VAL A 1 83 ? 4.520 -2.969 4.381 1.00 92.31 83 VAL A C 1
ATOM 608 O O . VAL A 1 83 ? 4.474 -2.592 3.212 1.00 92.31 83 VAL A O 1
ATOM 611 N N . ASN A 1 84 ? 5.594 -3.530 4.922 1.00 90.19 84 ASN A N 1
ATOM 612 C CA . ASN A 1 84 ? 6.800 -3.930 4.213 1.00 90.19 84 ASN A CA 1
ATOM 613 C C . ASN A 1 84 ? 7.520 -5.018 5.022 1.00 90.19 84 ASN A C 1
ATOM 615 O O . ASN A 1 84 ? 7.309 -5.117 6.230 1.00 90.19 84 ASN A O 1
ATOM 619 N N . ASP A 1 85 ? 8.384 -5.792 4.371 1.00 89.62 85 ASP A N 1
ATOM 620 C CA . ASP A 1 85 ? 9.205 -6.812 5.039 1.00 89.62 85 ASP A CA 1
ATOM 621 C C . ASP A 1 85 ? 10.299 -6.182 5.916 1.00 89.62 85 ASP A C 1
ATOM 623 O O . ASP A 1 85 ? 10.698 -6.734 6.939 1.00 89.62 85 ASP A O 1
ATOM 627 N N . GLU A 1 86 ? 10.757 -4.989 5.533 1.00 90.88 86 GLU A N 1
ATOM 628 C CA . GLU A 1 86 ? 11.814 -4.243 6.211 1.00 90.88 86 GLU A CA 1
ATOM 629 C C . GLU A 1 86 ? 11.335 -2.838 6.594 1.00 90.88 86 GLU A C 1
ATOM 631 O O . GLU A 1 86 ? 10.498 -2.226 5.916 1.00 90.88 86 GLU A O 1
ATOM 636 N N . ARG A 1 87 ? 11.886 -2.293 7.684 1.00 92.31 87 ARG A N 1
ATOM 637 C CA . ARG A 1 87 ? 11.647 -0.895 8.066 1.00 92.31 87 ARG A CA 1
ATOM 638 C C . ARG A 1 87 ? 12.177 0.048 6.988 1.00 92.31 87 ARG A C 1
ATOM 640 O O . ARG A 1 87 ? 13.141 -0.266 6.297 1.00 92.31 87 ARG A O 1
ATOM 647 N N . ILE A 1 88 ? 11.575 1.229 6.884 1.00 87.75 88 ILE A N 1
ATOM 648 C CA . ILE A 1 88 ? 12.006 2.269 5.943 1.00 87.75 88 ILE A CA 1
ATOM 649 C C . ILE A 1 88 ? 12.545 3.474 6.714 1.00 87.75 88 ILE A C 1
ATOM 651 O O . ILE A 1 88 ? 11.940 3.904 7.691 1.00 87.75 88 ILE A O 1
ATOM 655 N N . GLU A 1 89 ? 13.671 4.040 6.281 1.00 86.50 89 GLU A N 1
ATOM 656 C CA . GLU A 1 89 ? 14.332 5.147 6.995 1.00 86.50 89 GLU A CA 1
ATOM 657 C C . GLU A 1 89 ? 13.462 6.409 7.073 1.00 86.50 89 GLU A C 1
ATOM 659 O O . GLU A 1 89 ? 13.561 7.192 8.016 1.00 86.50 89 GLU A O 1
ATOM 664 N N . GLN A 1 90 ? 12.588 6.611 6.084 1.00 85.94 90 GLN A N 1
ATOM 665 C CA . GLN A 1 90 ? 11.761 7.807 5.977 1.00 85.94 90 GLN A CA 1
ATOM 666 C C . GLN A 1 90 ? 10.682 7.878 7.063 1.00 85.94 90 GLN A C 1
ATOM 668 O O . GLN A 1 90 ? 10.234 8.982 7.373 1.00 85.94 90 GLN A O 1
ATOM 673 N N . TRP A 1 91 ? 10.246 6.747 7.623 1.00 90.50 91 TRP A N 1
ATOM 674 C CA . TRP A 1 91 ? 9.139 6.681 8.577 1.00 90.50 91 TRP A CA 1
ATOM 675 C C . TRP A 1 91 ? 9.555 5.895 9.821 1.00 90.50 91 TRP A C 1
ATOM 677 O O . TRP A 1 91 ? 9.835 4.704 9.739 1.00 90.50 91 TRP A O 1
ATOM 687 N N . ASP A 1 92 ? 9.547 6.555 10.981 1.00 93.19 92 ASP A N 1
ATOM 688 C CA . ASP A 1 92 ? 9.852 5.928 12.273 1.00 93.19 92 ASP A CA 1
ATOM 689 C C . ASP A 1 92 ? 8.672 5.069 12.753 1.00 93.19 92 ASP A C 1
ATOM 691 O O . ASP A 1 92 ? 7.819 5.506 13.526 1.00 93.19 92 ASP A O 1
ATOM 695 N N . ALA A 1 93 ? 8.580 3.859 12.206 1.00 95.62 93 ALA A N 1
ATOM 696 C CA . ALA A 1 93 ? 7.600 2.850 12.575 1.00 95.62 93 ALA A CA 1
ATOM 697 C C . ALA A 1 93 ? 8.174 1.436 12.394 1.00 95.62 93 ALA A C 1
ATOM 699 O O . ALA A 1 93 ? 9.038 1.218 11.537 1.00 95.62 93 ALA A O 1
ATOM 700 N N . PRO A 1 94 ? 7.691 0.459 13.180 1.00 97.12 94 PRO A N 1
ATOM 701 C CA . PRO A 1 94 ? 7.966 -0.951 12.925 1.00 97.12 94 PRO A CA 1
ATOM 702 C C . PRO A 1 94 ? 7.348 -1.409 11.595 1.00 97.12 94 PRO A C 1
ATOM 704 O O . PRO A 1 94 ? 6.443 -0.764 11.050 1.00 97.12 94 PRO A O 1
ATOM 707 N N . THR A 1 95 ? 7.801 -2.550 11.084 1.00 96.38 95 THR A N 1
ATOM 708 C CA . THR A 1 95 ? 7.065 -3.274 10.044 1.00 96.38 95 THR A CA 1
ATOM 709 C C . THR A 1 95 ? 5.722 -3.764 10.582 1.00 96.38 95 THR A C 1
ATOM 711 O O . THR A 1 95 ? 5.476 -3.780 11.791 1.00 96.38 95 THR A O 1
ATOM 714 N N . ILE A 1 96 ? 4.819 -4.155 9.683 1.00 96.00 96 ILE A N 1
ATOM 715 C CA . ILE A 1 96 ? 3.493 -4.629 10.076 1.00 96.00 96 ILE A CA 1
ATOM 716 C C . ILE A 1 96 ? 3.570 -5.861 10.980 1.00 96.00 96 ILE A C 1
ATOM 718 O O . ILE A 1 96 ? 2.900 -5.876 12.005 1.00 96.00 96 ILE A O 1
ATOM 722 N N . ASN A 1 97 ? 4.433 -6.831 10.670 1.00 96.88 97 ASN A N 1
ATOM 723 C CA . ASN A 1 97 ? 4.561 -8.039 11.483 1.00 96.88 97 ASN A CA 1
ATOM 724 C C . ASN A 1 97 ? 5.300 -7.761 12.802 1.00 96.88 97 ASN A C 1
ATOM 726 O O . ASN A 1 97 ? 4.814 -8.183 13.842 1.00 96.88 97 ASN A O 1
ATOM 730 N N . GLU A 1 98 ? 6.328 -6.900 12.826 1.00 97.81 98 GLU A N 1
ATOM 731 C CA . GLU A 1 98 ? 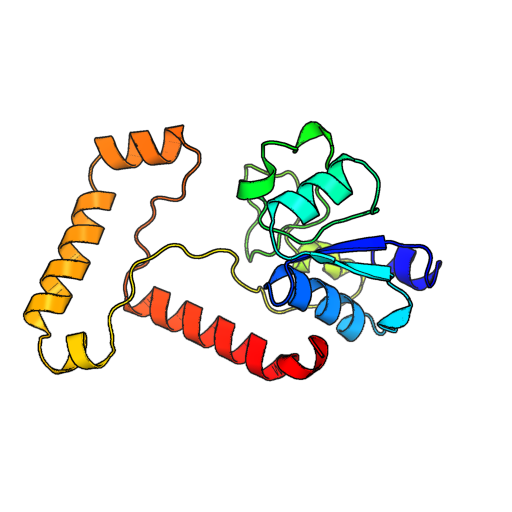6.929 -6.441 14.097 1.00 97.81 98 GLU A CA 1
ATOM 732 C C . GLU A 1 98 ? 5.901 -5.761 15.026 1.00 97.81 98 GLU A C 1
ATOM 734 O O . GLU A 1 98 ? 5.972 -5.878 16.250 1.00 97.81 98 GLU A O 1
ATOM 739 N N . ALA A 1 99 ? 4.941 -5.016 14.463 1.00 97.12 99 ALA A N 1
ATOM 740 C CA . ALA A 1 99 ? 3.879 -4.370 15.234 1.00 97.12 99 ALA A CA 1
ATOM 741 C C . ALA A 1 99 ? 2.833 -5.363 15.773 1.00 97.12 99 ALA A C 1
ATOM 743 O O . ALA A 1 99 ? 2.131 -5.048 16.739 1.00 97.12 99 ALA A O 1
ATOM 744 N N . LEU A 1 100 ? 2.705 -6.526 15.132 1.00 97.19 100 LEU A N 1
ATOM 745 C CA . LEU A 1 100 ? 1.733 -7.570 15.449 1.00 97.19 100 LEU A CA 1
ATOM 746 C C . LEU A 1 100 ? 2.312 -8.688 16.321 1.00 97.19 100 LEU A C 1
ATOM 748 O O . LEU A 1 100 ? 1.530 -9.368 16.982 1.00 97.19 100 LEU A O 1
ATOM 752 N N . ASP A 1 101 ? 3.641 -8.815 16.414 1.00 96.75 101 ASP A N 1
ATOM 753 C CA . ASP A 1 101 ? 4.337 -9.793 17.262 1.00 96.75 101 ASP A CA 1
ATOM 754 C C . ASP A 1 101 ? 3.751 -9.915 18.686 1.00 96.75 101 ASP A C 1
ATOM 756 O O . ASP A 1 101 ? 3.542 -11.038 19.151 1.00 96.75 101 ASP A O 1
ATOM 760 N N . PRO A 1 102 ? 3.410 -8.821 19.411 1.00 96.19 102 PRO A N 1
ATOM 761 C CA . PRO A 1 102 ? 2.842 -8.935 20.758 1.00 96.19 102 PRO A CA 1
ATOM 762 C C . PRO A 1 102 ? 1.464 -9.614 20.814 1.00 96.19 102 PRO A C 1
ATOM 764 O O . PRO A 1 102 ? 1.015 -9.987 21.898 1.00 96.19 102 PRO A O 1
ATOM 767 N N . MET A 1 103 ? 0.780 -9.723 19.674 1.00 95.25 103 MET A N 1
ATOM 768 C CA . MET A 1 103 ? -0.542 -10.332 19.525 1.00 95.25 103 MET A CA 1
ATOM 769 C C . MET A 1 103 ? -0.487 -11.742 18.920 1.00 95.25 103 MET A C 1
ATOM 771 O O . MET A 1 103 ? -1.547 -12.347 18.795 1.00 95.25 103 MET A O 1
ATOM 775 N N . ASP A 1 104 ? 0.703 -12.261 18.583 1.00 95.94 104 ASP A N 1
ATOM 776 C CA . ASP A 1 104 ? 0.893 -13.562 17.914 1.00 95.94 104 ASP A CA 1
ATOM 777 C C . ASP A 1 104 ? 0.109 -13.661 16.586 1.00 95.94 104 ASP A C 1
ATOM 779 O O . ASP A 1 104 ? -0.518 -14.673 16.278 1.00 95.94 104 ASP A O 1
ATOM 783 N N . ILE A 1 105 ? 0.097 -12.559 15.823 1.00 96.00 105 ILE A N 1
ATOM 784 C CA . ILE A 1 105 ? -0.560 -12.441 14.514 1.00 96.00 105 ILE A CA 1
ATOM 785 C C . ILE A 1 105 ? 0.508 -12.200 13.448 1.00 96.00 105 ILE A C 1
ATOM 787 O O . ILE A 1 105 ? 1.376 -11.347 13.620 1.00 96.00 105 ILE A O 1
ATOM 791 N N . GLU A 1 106 ? 0.387 -12.884 12.315 1.00 94.94 106 GLU A N 1
ATOM 792 C CA . GLU A 1 106 ? 1.207 -12.655 11.126 1.00 94.94 106 GLU A CA 1
ATOM 793 C C . GLU A 1 106 ? 0.296 -12.397 9.925 1.00 94.94 106 GLU A C 1
ATOM 795 O O . GLU A 1 106 ? -0.717 -13.072 9.746 1.00 94.94 106 GLU A O 1
ATOM 800 N N . VAL A 1 107 ? 0.649 -11.416 9.094 1.00 93.56 107 VAL A N 1
ATOM 801 C CA . VAL A 1 107 ? -0.082 -11.108 7.860 1.00 93.56 107 VAL A CA 1
ATOM 802 C C . VAL A 1 107 ? 0.850 -11.095 6.647 1.00 93.56 107 VAL A C 1
ATOM 804 O O . VAL A 1 107 ? 2.019 -10.704 6.763 1.00 93.56 107 VAL A O 1
ATOM 807 N N . PRO A 1 108 ? 0.354 -11.468 5.451 1.00 91.56 108 PRO A N 1
ATOM 808 C CA . PRO A 1 108 ? 1.106 -11.305 4.218 1.00 91.56 108 PRO A CA 1
ATOM 809 C C . PRO A 1 108 ? 1.424 -9.829 3.961 1.00 91.56 108 PRO A C 1
ATOM 811 O O . PRO A 1 108 ? 0.562 -8.948 4.049 1.00 91.56 108 PRO A O 1
ATOM 814 N N . VAL A 1 109 ? 2.667 -9.559 3.567 1.00 88.38 109 VAL A N 1
ATOM 815 C CA . VAL A 1 109 ? 3.090 -8.224 3.146 1.00 88.38 109 VAL A CA 1
ATOM 816 C C . VAL A 1 109 ? 2.586 -7.963 1.730 1.00 88.38 109 VAL A C 1
ATOM 818 O O . VAL A 1 109 ? 3.157 -8.405 0.734 1.00 88.38 109 VAL A O 1
ATOM 821 N N . LEU A 1 110 ? 1.494 -7.205 1.641 1.00 81.12 110 LEU A N 1
ATOM 822 C CA . LEU A 1 110 ? 0.998 -6.667 0.379 1.00 81.12 110 LEU A CA 1
ATOM 823 C C . LEU A 1 110 ? 1.921 -5.541 -0.078 1.00 81.12 110 LEU A C 1
ATOM 825 O O . LEU A 1 110 ? 1.802 -4.403 0.385 1.00 81.12 110 LEU A O 1
ATOM 829 N N . GLN A 1 111 ? 2.834 -5.867 -0.995 1.00 71.38 111 GLN A N 1
ATOM 830 C CA . GLN A 1 111 ? 3.749 -4.890 -1.572 1.00 71.38 111 GLN A CA 1
ATOM 831 C C . GLN A 1 111 ? 2.948 -3.709 -2.124 1.00 71.38 111 GLN A C 1
ATOM 833 O O . GLN A 1 111 ? 1.956 -3.890 -2.839 1.00 71.38 111 GLN A O 1
ATOM 838 N N . GLY A 1 112 ? 3.365 -2.505 -1.721 1.00 67.00 112 GLY A N 1
ATOM 839 C CA . GLY A 1 112 ? 2.659 -1.254 -1.977 1.00 67.00 112 GLY A CA 1
ATOM 840 C C . GLY A 1 112 ? 2.618 -0.858 -3.458 1.00 67.00 112 GLY A C 1
ATOM 841 O O . GLY A 1 112 ? 2.622 -1.677 -4.372 1.00 67.00 112 GLY A O 1
ATOM 842 N N . SER A 1 113 ? 2.553 0.445 -3.738 1.00 70.38 113 SER A N 1
ATOM 843 C CA . SER A 1 113 ? 2.436 0.919 -5.121 1.00 70.38 113 SER A CA 1
ATOM 844 C C . SER A 1 113 ? 3.694 0.611 -5.942 1.00 70.38 113 SER A C 1
ATOM 846 O O . SER A 1 113 ? 4.696 1.316 -5.823 1.00 70.38 113 SER A O 1
ATOM 848 N N . MET A 1 114 ? 3.621 -0.381 -6.828 1.00 75.75 114 MET A N 1
ATOM 849 C CA . MET A 1 114 ? 4.615 -0.584 -7.880 1.00 75.75 114 MET A CA 1
ATOM 850 C C . MET A 1 114 ? 4.371 0.397 -9.028 1.00 75.75 114 MET A C 1
ATOM 852 O O . MET A 1 114 ? 3.231 0.646 -9.424 1.00 75.75 114 MET A O 1
ATOM 856 N N . ARG A 1 115 ? 5.450 0.953 -9.581 1.00 82.00 115 ARG A N 1
ATOM 857 C CA . ARG A 1 115 ? 5.411 1.754 -10.808 1.00 82.00 115 ARG A CA 1
ATOM 858 C C . ARG A 1 115 ? 6.228 1.041 -11.865 1.00 82.00 115 ARG A C 1
ATOM 860 O O . ARG A 1 115 ? 7.364 0.656 -11.615 1.00 82.00 115 ARG A O 1
ATOM 867 N N . GLY A 1 116 ? 5.649 0.874 -13.043 1.00 89.06 116 GLY A N 1
ATOM 868 C CA . GLY A 1 116 ? 6.311 0.166 -14.122 1.00 89.06 116 GLY A CA 1
ATOM 869 C C . GLY A 1 116 ? 5.586 0.329 -15.442 1.00 89.06 116 GLY A C 1
ATOM 870 O O . GLY A 1 116 ? 4.565 1.011 -15.544 1.00 89.06 116 GLY A O 1
ATOM 871 N N . PHE A 1 117 ? 6.145 -0.323 -16.450 1.00 91.31 117 PHE A N 1
ATOM 872 C CA . PHE A 1 117 ? 5.584 -0.401 -17.786 1.00 91.31 117 PHE A CA 1
ATOM 873 C C . PHE A 1 117 ? 5.140 -1.836 -18.026 1.00 91.31 117 PHE A C 1
ATOM 875 O O . PHE A 1 117 ? 5.883 -2.770 -17.738 1.00 91.31 117 PHE A O 1
ATOM 882 N N . ALA A 1 118 ? 3.938 -2.004 -18.565 1.00 92.50 118 ALA A N 1
ATOM 883 C CA . ALA A 1 118 ? 3.415 -3.306 -18.936 1.00 92.50 118 ALA A CA 1
ATOM 884 C C . ALA A 1 118 ? 3.248 -3.380 -20.453 1.00 92.50 118 ALA A C 1
ATOM 886 O O . ALA A 1 118 ? 2.827 -2.421 -21.103 1.00 92.50 118 ALA A O 1
ATOM 887 N N . VAL A 1 119 ? 3.552 -4.548 -21.005 1.00 93.81 119 VAL A N 1
ATOM 888 C CA . VAL A 1 119 ? 3.184 -4.927 -22.367 1.00 93.81 119 VAL A CA 1
ATOM 889 C C . VAL A 1 119 ? 2.292 -6.158 -22.303 1.00 93.81 119 VAL A C 1
ATOM 891 O O . VAL A 1 119 ? 2.249 -6.861 -21.296 1.00 93.81 119 VAL A O 1
ATOM 894 N N . THR A 1 120 ? 1.571 -6.438 -23.383 1.00 94.88 120 THR A N 1
ATOM 895 C CA . THR A 1 120 ? 0.823 -7.695 -23.474 1.00 94.88 120 THR A CA 1
ATOM 896 C C . THR A 1 120 ? 1.782 -8.887 -23.501 1.00 94.88 120 THR A C 1
ATOM 898 O O . THR A 1 120 ? 2.860 -8.785 -24.088 1.00 94.88 120 THR A O 1
ATOM 901 N N . ALA A 1 121 ? 1.361 -10.035 -22.963 1.00 92.94 121 ALA A N 1
ATOM 902 C CA . ALA A 1 121 ? 2.127 -11.284 -23.068 1.00 92.94 121 ALA A CA 1
ATOM 903 C C . ALA A 1 121 ? 2.429 -11.670 -24.532 1.00 92.94 121 ALA A C 1
ATOM 905 O O . ALA A 1 121 ? 3.453 -12.280 -24.833 1.00 92.94 121 ALA A O 1
ATOM 906 N N . GLU A 1 122 ? 1.567 -11.261 -25.470 1.00 96.44 122 GLU A N 1
ATOM 907 C CA . GLU A 1 122 ? 1.785 -11.485 -26.900 1.00 96.44 122 GLU A CA 1
ATOM 908 C C . GLU A 1 122 ? 3.009 -10.733 -27.434 1.00 96.44 122 GLU A C 1
ATOM 910 O O . GLU A 1 122 ? 3.701 -11.244 -28.311 1.00 96.44 122 GLU A O 1
ATOM 915 N N . THR A 1 123 ? 3.308 -9.549 -26.890 1.00 95.88 123 THR A N 1
ATOM 916 C CA . THR A 1 123 ? 4.463 -8.742 -27.298 1.00 95.88 123 THR A CA 1
ATOM 917 C C . THR A 1 123 ? 5.767 -9.492 -27.053 1.00 95.88 123 THR A C 1
ATOM 919 O O . THR A 1 123 ? 6.606 -9.556 -27.947 1.00 95.88 123 THR A O 1
ATOM 922 N N . GLU A 1 124 ? 5.924 -10.080 -25.869 1.00 93.62 124 GLU A N 1
ATOM 923 C CA . GLU A 1 124 ? 7.099 -10.880 -25.514 1.00 93.62 124 GLU A CA 1
ATOM 924 C C . GLU A 1 124 ? 7.182 -12.147 -26.375 1.00 93.62 124 GLU A C 1
ATOM 926 O O . GLU A 1 124 ? 8.229 -12.449 -26.944 1.00 93.62 124 GLU A O 1
ATOM 931 N N . ARG A 1 125 ? 6.050 -12.843 -26.555 1.00 96.00 125 ARG A N 1
ATOM 932 C CA . ARG A 1 125 ? 5.989 -14.097 -27.317 1.00 96.00 125 ARG A CA 1
ATOM 933 C C . ARG A 1 125 ? 6.287 -13.919 -28.808 1.00 96.00 125 ARG A C 1
ATOM 935 O O . ARG A 1 125 ? 6.985 -14.745 -29.390 1.00 96.00 125 ARG A O 1
ATOM 942 N N . GLN A 1 126 ? 5.718 -12.897 -29.447 1.00 98.06 126 GLN A N 1
ATOM 943 C CA . GLN A 1 126 ? 5.860 -12.678 -30.893 1.00 98.06 126 GLN A CA 1
ATOM 944 C C . GLN A 1 126 ? 7.077 -11.838 -31.259 1.00 98.06 126 GLN A C 1
ATOM 946 O O . GLN A 1 126 ? 7.608 -11.979 -32.361 1.00 98.06 126 GLN A O 1
ATOM 951 N N . TYR A 1 127 ? 7.500 -10.943 -30.368 1.00 97.69 127 TYR A N 1
ATOM 952 C CA . TYR A 1 127 ? 8.549 -9.967 -30.644 1.00 97.69 127 TYR A CA 1
ATOM 953 C C . TYR A 1 127 ? 9.584 -9.909 -29.507 1.00 97.69 127 TYR A C 1
ATOM 955 O O . TYR A 1 127 ? 9.812 -8.828 -28.953 1.00 97.69 127 TYR A O 1
ATOM 963 N N . PRO A 1 128 ? 10.259 -11.029 -29.183 1.00 96.69 128 PRO A N 1
ATOM 964 C CA . PRO A 1 128 ? 11.174 -11.108 -28.042 1.00 96.69 128 PRO A CA 1
ATOM 965 C C . PRO A 1 128 ? 12.329 -10.101 -28.131 1.00 96.69 128 PRO A C 1
ATOM 967 O O . PRO A 1 128 ? 12.698 -9.495 -27.132 1.00 96.69 128 PRO A O 1
ATOM 970 N N . GLU A 1 129 ? 12.846 -9.827 -29.333 1.00 97.62 129 GLU A N 1
ATOM 971 C CA . GLU A 1 129 ? 13.888 -8.808 -29.529 1.00 97.62 129 GLU A CA 1
ATOM 972 C C . GLU A 1 129 ? 13.389 -7.391 -29.205 1.00 97.62 129 GLU A C 1
ATOM 974 O O . GLU A 1 129 ? 14.096 -6.603 -28.584 1.00 97.62 129 GLU A O 1
ATOM 979 N N . ARG A 1 130 ? 12.148 -7.052 -29.584 1.00 96.88 130 ARG A N 1
ATOM 980 C CA . ARG A 1 130 ? 11.568 -5.731 -29.281 1.00 96.88 130 ARG A CA 1
ATOM 981 C C . ARG A 1 130 ? 11.292 -5.584 -27.793 1.00 96.88 130 ARG A C 1
ATOM 983 O O . ARG A 1 130 ? 11.493 -4.508 -27.241 1.00 96.88 130 ARG A O 1
ATOM 990 N N . TYR A 1 131 ? 10.834 -6.661 -27.164 1.00 96.69 131 TYR A N 1
ATOM 991 C CA . TYR A 1 131 ? 10.653 -6.723 -25.724 1.00 96.69 131 TYR A CA 1
ATOM 992 C C . TYR A 1 131 ? 11.975 -6.489 -24.981 1.00 96.69 131 TYR A C 1
ATOM 994 O O . TYR A 1 131 ? 12.030 -5.625 -24.107 1.00 96.69 131 TYR A O 1
ATOM 1002 N N . ALA A 1 132 ? 13.049 -7.174 -25.392 1.00 96.25 132 ALA A N 1
ATOM 1003 C CA . ALA A 1 132 ? 14.381 -6.991 -24.823 1.00 96.25 132 ALA A CA 1
ATOM 1004 C C . ALA A 1 132 ? 14.866 -5.541 -24.967 1.00 96.25 132 ALA A C 1
ATOM 1006 O O . ALA A 1 132 ? 15.255 -4.934 -23.975 1.00 96.25 132 ALA A O 1
ATOM 1007 N N . ILE A 1 133 ? 14.729 -4.941 -26.157 1.00 97.44 133 ILE A N 1
ATOM 1008 C CA . ILE A 1 133 ? 15.094 -3.533 -26.392 1.00 97.44 133 ILE A CA 1
ATOM 1009 C C . ILE A 1 133 ? 14.335 -2.586 -25.450 1.00 97.44 133 ILE A C 1
ATOM 1011 O O . ILE A 1 133 ? 14.930 -1.655 -24.910 1.00 97.44 133 ILE A O 1
ATOM 1015 N N . LEU A 1 134 ? 13.030 -2.795 -25.242 1.00 96.19 134 LEU A N 1
ATOM 1016 C CA . LEU A 1 134 ? 12.232 -1.965 -24.331 1.00 96.19 134 LEU A CA 1
ATOM 1017 C C . LEU A 1 134 ? 12.686 -2.118 -22.874 1.00 96.19 134 LEU A C 1
ATOM 1019 O O . LEU A 1 134 ? 12.860 -1.115 -22.183 1.00 96.19 134 LEU A O 1
ATOM 1023 N N . SER A 1 135 ? 12.894 -3.357 -22.426 1.00 95.62 135 SER A N 1
ATOM 1024 C CA . SER A 1 135 ? 13.366 -3.669 -21.073 1.00 95.62 135 SER A CA 1
ATOM 1025 C C . SER A 1 135 ? 14.743 -3.048 -20.806 1.00 95.62 135 SER A C 1
ATOM 1027 O O . SER A 1 135 ? 14.917 -2.295 -19.846 1.00 95.62 135 SER A O 1
ATOM 1029 N N . GLU A 1 136 ? 15.696 -3.260 -21.718 1.00 96.88 136 GLU A N 1
ATOM 1030 C CA . GLU A 1 136 ? 17.046 -2.697 -21.641 1.00 96.88 136 GLU A CA 1
ATOM 1031 C C . GLU A 1 136 ? 17.031 -1.168 -21.690 1.00 96.88 136 GLU A C 1
ATOM 1033 O O . GLU A 1 136 ? 17.780 -0.522 -20.962 1.00 96.88 136 GLU A O 1
ATOM 1038 N N . ALA A 1 137 ? 16.172 -0.551 -22.507 1.00 96.94 137 ALA A N 1
ATOM 1039 C CA . ALA A 1 137 ? 16.060 0.904 -22.561 1.00 96.94 137 ALA A CA 1
ATOM 1040 C C . ALA A 1 137 ? 15.626 1.498 -21.212 1.00 96.94 137 ALA A C 1
ATOM 1042 O O . ALA A 1 137 ? 16.169 2.526 -20.792 1.00 96.94 137 ALA A O 1
ATOM 1043 N N . ILE A 1 138 ? 14.691 0.850 -20.509 1.00 95.50 138 ILE A N 1
ATOM 1044 C CA . ILE A 1 138 ? 14.252 1.283 -19.176 1.00 95.50 138 ILE A CA 1
ATOM 1045 C C . ILE A 1 138 ? 15.376 1.068 -18.159 1.00 95.50 138 ILE A C 1
ATOM 1047 O O . ILE A 1 138 ? 15.722 2.008 -17.441 1.00 95.50 138 ILE A O 1
ATOM 1051 N N . GLN A 1 139 ? 16.000 -0.114 -18.144 1.00 96.25 139 GLN A N 1
ATOM 1052 C CA . GLN A 1 139 ? 17.133 -0.418 -17.265 1.00 96.25 139 GLN A CA 1
ATOM 1053 C C . GLN A 1 139 ? 18.274 0.593 -17.443 1.00 96.25 139 GLN A C 1
ATOM 1055 O O . GLN A 1 139 ? 18.758 1.167 -16.469 1.00 96.25 139 GLN A O 1
ATOM 1060 N N . ASN A 1 140 ? 18.674 0.854 -18.688 1.00 97.25 140 ASN A N 1
ATOM 1061 C CA . ASN A 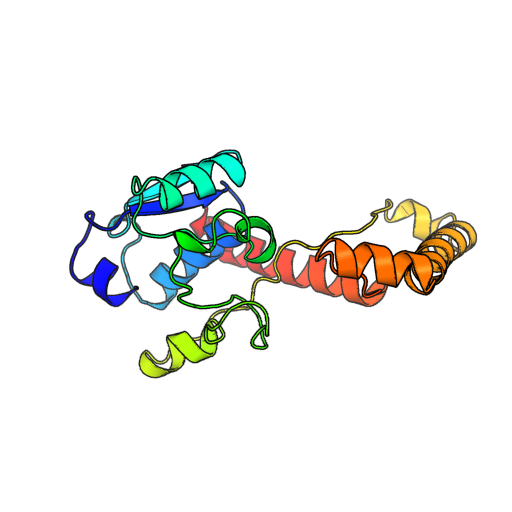1 140 ? 19.739 1.795 -19.020 1.00 97.25 140 ASN A CA 1
ATOM 1062 C C . ASN A 1 140 ? 19.373 3.226 -18.622 1.00 97.25 140 ASN A C 1
ATOM 1064 O O . ASN A 1 140 ? 20.235 3.969 -18.163 1.00 97.25 140 ASN A O 1
ATOM 1068 N N . THR A 1 141 ? 18.104 3.617 -18.772 1.00 96.25 141 THR A N 1
ATOM 1069 C CA . THR A 1 141 ? 17.627 4.938 -18.339 1.00 96.25 141 THR A CA 1
ATOM 1070 C C . THR A 1 141 ? 17.718 5.081 -16.826 1.00 96.25 141 THR A C 1
ATOM 1072 O O . THR A 1 141 ? 18.266 6.073 -16.353 1.00 96.25 141 THR A O 1
ATOM 1075 N N . LEU A 1 142 ? 17.249 4.083 -16.072 1.00 95.12 142 LEU A N 1
ATOM 1076 C CA . LEU A 1 142 ? 17.352 4.076 -14.614 1.00 95.12 142 LEU A CA 1
ATOM 1077 C C . LEU A 1 142 ? 18.814 4.017 -14.151 1.00 95.12 142 LEU A C 1
ATOM 1079 O O . LEU A 1 142 ? 19.145 4.618 -13.144 1.00 95.12 142 LEU A O 1
ATOM 1083 N N . ALA A 1 143 ? 19.728 3.404 -14.901 1.00 95.75 143 ALA A N 1
ATOM 1084 C CA . ALA A 1 143 ? 21.152 3.399 -14.557 1.00 95.75 143 ALA A CA 1
ATOM 1085 C C . ALA A 1 143 ? 21.862 4.760 -14.754 1.00 95.75 143 ALA A C 1
ATOM 1087 O O . ALA A 1 143 ? 23.013 4.920 -14.340 1.00 95.75 143 ALA A O 1
ATOM 1088 N N . ARG A 1 144 ? 21.228 5.754 -15.397 1.00 97.81 144 ARG A N 1
ATOM 1089 C CA . ARG A 1 144 ? 21.849 7.071 -15.614 1.00 97.81 144 ARG A CA 1
ATOM 1090 C C . ARG A 1 144 ? 21.897 7.870 -14.318 1.00 97.81 144 ARG A C 1
ATOM 1092 O O . ARG A 1 144 ? 20.865 8.132 -13.711 1.00 97.81 144 ARG A O 1
ATOM 1099 N N . LYS A 1 145 ? 23.085 8.383 -13.985 1.00 97.06 145 LYS A N 1
ATOM 1100 C CA . LYS A 1 145 ? 23.305 9.240 -12.811 1.00 97.06 145 LYS A CA 1
ATOM 1101 C C . LYS A 1 145 ? 22.333 10.425 -12.741 1.00 97.06 145 LYS A C 1
ATOM 1103 O O . LYS A 1 145 ? 21.704 10.614 -11.716 1.00 97.06 145 LYS A O 1
ATOM 1108 N N . GLU A 1 146 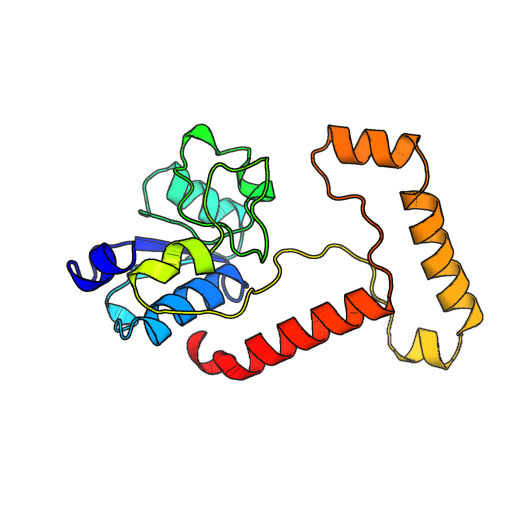? 22.156 11.160 -13.837 1.00 97.56 146 GLU A N 1
ATOM 1109 C CA . GLU A 1 146 ? 21.229 12.306 -13.891 1.00 97.56 146 GLU A CA 1
ATOM 1110 C C . GLU A 1 146 ? 19.776 11.907 -13.582 1.00 97.56 146 GLU A C 1
ATOM 1112 O O . GLU A 1 146 ? 19.026 12.688 -13.007 1.00 97.56 146 GLU A O 1
ATOM 1117 N N . VAL A 1 147 ? 19.370 10.693 -13.973 1.00 96.06 147 VAL A N 1
ATOM 1118 C CA . VAL A 1 147 ? 18.028 10.167 -13.693 1.00 96.06 147 VAL A CA 1
ATOM 1119 C C . VAL A 1 147 ? 17.924 9.771 -12.226 1.00 96.06 147 VAL A C 1
ATOM 1121 O O . VAL A 1 147 ? 16.955 10.150 -11.582 1.00 96.06 147 VAL A O 1
ATOM 1124 N N . GLN A 1 148 ? 18.925 9.074 -11.680 1.00 95.94 148 GLN A N 1
ATOM 1125 C CA . GLN A 1 148 ? 18.965 8.734 -10.254 1.00 95.94 148 GLN A CA 1
ATOM 1126 C C . GLN A 1 148 ? 18.927 9.989 -9.376 1.00 95.94 148 GLN A C 1
ATOM 1128 O O . GLN A 1 148 ? 18.084 10.072 -8.494 1.00 95.94 148 GLN A O 1
ATOM 1133 N N . GLU A 1 149 ? 19.725 11.013 -9.690 1.00 95.62 149 GLU A N 1
ATOM 1134 C CA . GLU A 1 149 ? 19.728 12.288 -8.959 1.00 95.62 149 GLU A CA 1
ATOM 1135 C C . GLU A 1 149 ? 18.357 12.984 -8.996 1.00 95.62 149 GLU A C 1
ATOM 1137 O O . GLU A 1 149 ? 17.916 13.541 -7.993 1.00 95.62 149 GLU A O 1
ATOM 1142 N N . GLN A 1 150 ? 17.653 12.946 -10.134 1.00 95.19 150 GLN A N 1
ATOM 1143 C CA . GLN A 1 150 ? 16.301 13.507 -10.235 1.00 95.19 150 GLN A CA 1
ATOM 1144 C C . GLN A 1 150 ? 15.263 12.700 -9.455 1.00 95.19 150 GLN A C 1
ATOM 1146 O O . GLN A 1 150 ? 14.360 13.286 -8.859 1.00 95.19 150 GLN A O 1
ATOM 1151 N N . LEU A 1 151 ? 15.365 11.370 -9.482 1.00 92.00 151 LEU A N 1
ATOM 1152 C CA . LEU A 1 151 ? 14.461 10.488 -8.753 1.00 92.00 151 LEU A CA 1
ATOM 1153 C C . LEU A 1 151 ? 14.664 10.640 -7.243 1.00 92.00 151 LEU A C 1
ATOM 1155 O O . LEU A 1 151 ? 13.682 10.840 -6.536 1.00 92.00 151 LEU A O 1
ATO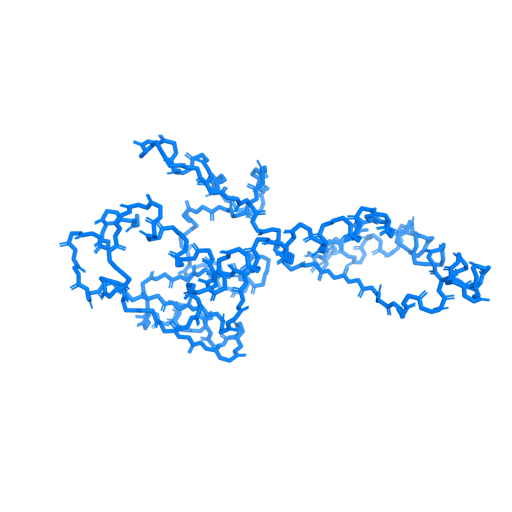M 1159 N N . GLU A 1 152 ? 15.911 10.667 -6.772 1.00 89.56 152 GLU A N 1
ATOM 1160 C CA . GLU A 1 152 ? 16.262 10.947 -5.376 1.00 89.56 152 GLU A CA 1
ATOM 1161 C C . GLU A 1 152 ? 15.759 12.327 -4.935 1.00 89.56 152 GLU A C 1
ATOM 1163 O O . GLU A 1 152 ? 15.086 12.433 -3.915 1.00 89.56 152 GLU A O 1
ATOM 1168 N N . ALA A 1 153 ? 15.991 13.381 -5.727 1.00 89.19 153 ALA A N 1
ATOM 1169 C CA . ALA A 1 153 ? 15.523 14.731 -5.399 1.00 89.19 153 ALA A CA 1
ATOM 1170 C C . ALA A 1 153 ? 13.988 14.868 -5.359 1.00 89.19 153 ALA A C 1
ATOM 1172 O O . ALA A 1 153 ? 13.471 15.815 -4.768 1.00 89.19 153 ALA A O 1
ATOM 1173 N N . GLY A 1 154 ? 13.264 13.963 -6.023 1.00 84.38 154 GLY A N 1
ATOM 1174 C CA . GLY A 1 154 ? 11.804 13.896 -6.010 1.00 84.38 154 GLY A CA 1
ATOM 1175 C C . GLY A 1 154 ? 11.231 12.865 -5.035 1.00 84.38 154 GLY A C 1
ATOM 1176 O O . GLY A 1 154 ? 10.025 12.614 -5.099 1.00 84.38 154 GLY A O 1
ATOM 1177 N N . ASP A 1 155 ? 12.070 12.229 -4.209 1.00 79.69 155 ASP A N 1
ATOM 1178 C CA . ASP A 1 155 ? 11.711 11.100 -3.344 1.00 79.69 155 ASP A CA 1
ATOM 1179 C C . ASP A 1 155 ? 10.987 9.976 -4.107 1.00 79.69 155 ASP A C 1
ATOM 1181 O O . ASP A 1 155 ? 10.019 9.387 -3.626 1.00 79.69 155 ASP A O 1
ATOM 1185 N N . ILE A 1 156 ? 11.409 9.692 -5.342 1.00 82.19 156 ILE A N 1
ATOM 1186 C CA . ILE A 1 156 ? 10.842 8.659 -6.214 1.00 82.19 156 ILE A CA 1
ATOM 1187 C C . ILE A 1 156 ? 11.774 7.447 -6.227 1.00 82.19 156 ILE A C 1
ATOM 1189 O O . ILE A 1 156 ? 12.958 7.563 -6.525 1.00 82.19 156 ILE A O 1
ATOM 1193 N N . GLY A 1 157 ? 11.228 6.251 -5.986 1.00 80.81 157 GLY A N 1
ATOM 1194 C CA . GLY A 1 157 ? 11.987 5.009 -6.139 1.00 80.81 157 GLY A CA 1
ATOM 1195 C C . GLY A 1 157 ? 12.506 4.828 -7.572 1.00 80.81 157 GLY A C 1
ATOM 1196 O O . GLY A 1 157 ? 11.723 4.840 -8.523 1.00 80.81 157 GLY A O 1
ATOM 1197 N N . GLY A 1 158 ? 13.821 4.649 -7.718 1.00 87.19 158 GLY A N 1
ATOM 1198 C CA . GLY A 1 158 ? 14.507 4.511 -9.011 1.00 87.19 158 GLY A CA 1
ATOM 1199 C C . GLY A 1 158 ? 15.174 3.159 -9.255 1.00 87.19 158 GLY A C 1
ATOM 1200 O O . GLY A 1 158 ? 15.952 3.024 -10.199 1.00 87.19 158 GLY A O 1
ATOM 1201 N N . VAL A 1 159 ? 14.899 2.165 -8.410 1.00 88.12 159 VAL A N 1
ATOM 1202 C CA . VAL A 1 159 ? 15.508 0.834 -8.503 1.00 88.12 159 VAL A CA 1
ATOM 1203 C C . VAL A 1 159 ? 14.867 0.038 -9.638 1.00 88.12 159 VAL A C 1
ATOM 1205 O O . VAL A 1 159 ? 13.648 -0.122 -9.703 1.00 88.12 159 VAL A O 1
ATOM 1208 N N . TRP A 1 160 ? 15.701 -0.498 -10.529 1.00 92.00 160 TRP A N 1
ATOM 1209 C CA . TRP A 1 160 ? 15.250 -1.433 -11.552 1.00 92.00 160 TRP A CA 1
ATOM 1210 C C . TRP A 1 160 ? 15.006 -2.815 -10.942 1.00 92.00 160 TRP A C 1
ATOM 1212 O O . TRP A 1 160 ? 15.941 -3.478 -10.501 1.00 92.00 160 TRP A O 1
ATOM 1222 N N . VAL A 1 161 ? 13.745 -3.251 -10.945 1.00 90.88 161 VAL A N 1
ATOM 1223 C CA . VAL A 1 161 ? 13.332 -4.564 -10.417 1.00 90.88 161 VAL A CA 1
ATOM 1224 C C . VAL A 1 161 ? 13.471 -5.671 -11.467 1.00 90.88 161 VAL A C 1
ATOM 1226 O O . VAL A 1 161 ? 13.725 -6.820 -11.121 1.00 90.88 161 VAL A O 1
ATOM 1229 N N . GLY A 1 162 ? 13.342 -5.336 -12.751 1.00 93.25 162 GLY A N 1
ATOM 1230 C CA . GLY A 1 162 ? 13.385 -6.313 -13.838 1.00 93.25 162 GLY A CA 1
ATOM 1231 C C . GLY A 1 162 ? 12.038 -6.996 -14.113 1.00 93.25 162 GLY A C 1
ATOM 1232 O O . GLY A 1 162 ? 11.152 -7.008 -13.248 1.00 93.25 162 GLY A O 1
ATOM 1233 N N . PRO A 1 163 ? 11.839 -7.558 -15.317 1.00 92.44 163 PRO A N 1
ATOM 1234 C CA . PRO A 1 163 ? 10.556 -8.137 -15.698 1.00 92.44 163 PRO A CA 1
ATOM 1235 C C . PRO A 1 163 ? 10.201 -9.430 -14.957 1.00 92.44 163 PRO A C 1
ATOM 1237 O O . PRO A 1 163 ? 9.042 -9.636 -14.613 1.00 92.44 163 PRO A O 1
ATOM 1240 N N . GLU A 1 164 ? 11.174 -10.291 -14.661 1.00 91.75 164 GLU A N 1
ATOM 1241 C CA . GLU A 1 164 ? 10.936 -11.562 -13.968 1.00 91.75 164 GLU A CA 1
ATOM 1242 C C . GLU A 1 164 ? 10.427 -11.316 -12.548 1.00 91.75 164 GLU A C 1
ATOM 1244 O O . GLU A 1 164 ? 9.360 -11.806 -12.173 1.00 91.75 164 GLU A O 1
ATOM 1249 N N . ARG A 1 165 ? 11.156 -10.493 -11.784 1.00 89.88 165 ARG A N 1
ATOM 1250 C CA . ARG A 1 165 ? 10.795 -10.170 -10.403 1.00 89.88 165 ARG A CA 1
ATOM 1251 C C . ARG A 1 165 ? 9.530 -9.320 -10.327 1.00 89.88 165 ARG A C 1
ATOM 1253 O O . ARG A 1 165 ? 8.710 -9.556 -9.450 1.00 89.88 165 ARG A O 1
ATOM 1260 N N . SER A 1 166 ? 9.319 -8.369 -11.241 1.00 90.31 166 SER A N 1
ATOM 1261 C CA . SER A 1 166 ? 8.062 -7.601 -11.259 1.00 90.31 166 SER A CA 1
ATOM 1262 C C . SER A 1 166 ? 6.851 -8.479 -11.590 1.00 90.31 166 SER A C 1
ATOM 1264 O O . SER A 1 166 ? 5.817 -8.336 -10.941 1.00 90.31 166 SER A O 1
ATOM 1266 N N . ASN A 1 167 ? 6.976 -9.437 -12.515 1.00 90.94 167 ASN A N 1
ATOM 1267 C CA . ASN A 1 167 ? 5.921 -10.414 -12.791 1.00 90.94 167 ASN A CA 1
ATOM 1268 C C . ASN A 1 167 ? 5.641 -11.327 -11.592 1.00 90.94 167 ASN A C 1
ATOM 1270 O O . ASN A 1 167 ? 4.481 -11.622 -11.317 1.00 90.94 167 ASN A O 1
ATOM 1274 N N . GLU A 1 168 ? 6.678 -11.782 -10.886 1.00 89.94 168 GLU A N 1
ATOM 1275 C CA . GLU A 1 168 ? 6.530 -12.555 -9.649 1.00 89.94 168 GLU A CA 1
ATOM 1276 C C . GLU A 1 168 ? 5.763 -11.752 -8.592 1.00 89.94 168 GLU A C 1
ATOM 1278 O O . GLU A 1 168 ? 4.729 -12.210 -8.119 1.00 89.94 168 GLU A O 1
ATOM 1283 N N . LEU A 1 169 ? 6.190 -10.516 -8.314 1.00 85.81 169 LEU A N 1
ATOM 1284 C CA . LEU A 1 169 ? 5.524 -9.627 -7.360 1.00 85.81 169 LEU A CA 1
ATOM 1285 C C . LEU A 1 169 ? 4.060 -9.361 -7.736 1.00 85.81 169 LEU A C 1
ATOM 1287 O O . LEU A 1 169 ? 3.190 -9.374 -6.867 1.00 85.81 169 LEU A O 1
ATOM 1291 N N . MET A 1 170 ? 3.759 -9.144 -9.023 1.00 87.94 170 MET A N 1
ATOM 1292 C CA . MET A 1 170 ? 2.375 -8.965 -9.472 1.00 87.94 170 MET A CA 1
ATOM 1293 C C . MET A 1 170 ? 1.533 -10.229 -9.287 1.00 87.94 170 MET A C 1
ATOM 1295 O O . MET A 1 170 ? 0.372 -10.109 -8.903 1.00 87.94 170 MET A O 1
ATOM 1299 N N . ARG A 1 171 ? 2.092 -11.421 -9.538 1.00 89.75 171 ARG A N 1
ATOM 1300 C CA . ARG A 1 171 ? 1.390 -12.695 -9.311 1.00 89.75 171 ARG A CA 1
ATOM 1301 C C . ARG A 1 171 ? 1.137 -12.935 -7.832 1.00 89.75 171 ARG A C 1
ATOM 1303 O O . ARG A 1 171 ? -0.003 -13.187 -7.479 1.00 89.75 171 ARG A O 1
ATOM 1310 N N . THR A 1 172 ? 2.145 -12.765 -6.979 1.00 87.12 172 THR A N 1
ATOM 1311 C CA . THR A 1 172 ? 1.984 -12.907 -5.527 1.00 87.12 172 THR A CA 1
ATOM 1312 C C . THR A 1 172 ? 0.934 -11.935 -4.994 1.00 87.12 172 THR A C 1
ATOM 1314 O O . THR A 1 172 ? 0.031 -12.348 -4.274 1.00 87.12 172 THR A O 1
ATOM 1317 N N . ASN A 1 173 ? 0.972 -10.660 -5.402 1.00 86.88 173 ASN A N 1
ATOM 1318 C CA . ASN A 1 173 ? -0.076 -9.712 -5.022 1.00 86.88 173 ASN A CA 1
ATOM 1319 C C . ASN A 1 173 ? -1.453 -10.157 -5.540 1.00 86.88 173 ASN A C 1
ATOM 1321 O O . ASN A 1 173 ? -2.420 -10.103 -4.788 1.00 86.88 173 ASN A O 1
ATOM 1325 N N . PHE A 1 174 ? -1.563 -10.605 -6.794 1.00 89.00 174 PHE A N 1
ATOM 1326 C CA . PHE A 1 174 ? -2.828 -11.098 -7.347 1.00 89.00 174 PHE A CA 1
ATOM 1327 C C . PHE A 1 174 ? -3.377 -12.295 -6.560 1.00 89.00 174 PHE A C 1
ATOM 1329 O O . PHE A 1 174 ? -4.552 -12.289 -6.219 1.00 89.00 174 PHE A O 1
ATOM 1336 N N . GLU A 1 175 ? -2.536 -13.273 -6.225 1.00 90.69 175 GLU A N 1
ATOM 1337 C CA . GLU A 1 175 ? -2.916 -14.468 -5.463 1.00 90.69 175 GLU A CA 1
ATOM 1338 C C . GLU A 1 175 ? -3.424 -14.111 -4.062 1.00 90.69 175 GLU A C 1
ATOM 1340 O O . GLU A 1 175 ? -4.439 -14.646 -3.623 1.00 90.69 175 GLU A O 1
ATOM 1345 N N . VAL A 1 176 ? -2.784 -13.156 -3.377 1.00 87.75 176 VAL A N 1
ATOM 1346 C CA . VAL A 1 176 ? -3.277 -12.668 -2.079 1.00 87.75 176 VAL A CA 1
ATOM 1347 C C . VAL A 1 176 ? -4.616 -11.945 -2.253 1.00 87.75 176 VAL A C 1
ATOM 1349 O O . VAL A 1 176 ? -5.561 -12.201 -1.514 1.00 87.75 176 VAL A O 1
ATOM 1352 N N . PHE A 1 177 ? -4.746 -11.070 -3.252 1.00 89.81 177 PHE A N 1
ATOM 1353 C CA . PHE A 1 177 ? -6.023 -10.401 -3.521 1.00 89.81 177 PHE A CA 1
ATOM 1354 C C . PHE A 1 177 ? -7.143 -11.382 -3.873 1.00 89.81 177 PHE A C 1
ATOM 1356 O O . PHE A 1 177 ? -8.276 -11.157 -3.465 1.00 89.81 177 PHE A O 1
ATOM 1363 N N . GLU A 1 178 ? -6.843 -12.448 -4.612 1.00 90.88 178 GLU A N 1
ATOM 1364 C CA . GLU A 1 178 ? -7.797 -13.501 -4.954 1.00 90.88 178 GLU A CA 1
ATOM 1365 C C . GLU A 1 178 ? -8.203 -14.303 -3.711 1.00 90.88 178 GLU A C 1
ATOM 1367 O O . GLU A 1 178 ? -9.395 -14.485 -3.471 1.00 90.88 178 GLU A O 1
ATOM 1372 N N . ALA A 1 179 ? -7.235 -14.710 -2.884 1.00 89.25 179 ALA A N 1
ATOM 1373 C CA . ALA A 1 179 ? -7.476 -15.480 -1.664 1.00 89.25 179 ALA A CA 1
ATOM 1374 C C . ALA A 1 179 ? -8.352 -14.735 -0.645 1.00 89.25 179 ALA A C 1
ATOM 1376 O O . ALA A 1 179 ? -9.136 -15.360 0.065 1.00 89.25 179 ALA A O 1
ATOM 1377 N N . TYR A 1 180 ? -8.240 -13.406 -0.597 1.00 89.75 180 TYR A N 1
ATOM 1378 C CA . TYR A 1 180 ? -8.960 -12.559 0.354 1.00 89.75 180 TYR A CA 1
ATOM 1379 C C . TYR A 1 180 ? -9.986 -11.629 -0.312 1.00 89.75 180 TYR A C 1
ATOM 1381 O O . TYR A 1 180 ? -10.422 -10.647 0.292 1.00 89.75 180 TYR A O 1
ATOM 1389 N N . ALA A 1 181 ? -10.398 -11.920 -1.551 1.00 88.69 181 ALA A N 1
ATOM 1390 C CA . ALA A 1 181 ? -11.340 -11.085 -2.302 1.00 88.69 181 ALA A CA 1
ATOM 1391 C C . ALA A 1 181 ? -12.678 -10.905 -1.569 1.00 88.69 181 ALA A C 1
ATOM 1393 O O . ALA A 1 181 ? -13.284 -9.834 -1.635 1.00 88.69 181 ALA A O 1
ATOM 1394 N N . ASP A 1 182 ? -13.109 -11.927 -0.827 1.00 91.50 182 ASP A N 1
ATOM 1395 C CA . ASP A 1 182 ? -14.346 -11.908 -0.046 1.00 91.50 182 ASP A CA 1
ATOM 1396 C C . ASP A 1 182 ? -14.354 -10.816 1.034 1.00 91.50 182 ASP A C 1
ATOM 1398 O O . ASP A 1 182 ? -15.417 -10.298 1.367 1.00 91.50 182 ASP A O 1
ATOM 1402 N N . LEU A 1 183 ? -13.180 -10.394 1.520 1.00 91.00 183 LEU A N 1
ATOM 1403 C CA . LEU A 1 183 ? -13.046 -9.321 2.508 1.00 91.00 183 LEU A CA 1
ATOM 1404 C C . LEU A 1 183 ? -13.301 -7.918 1.933 1.00 91.00 183 LEU A C 1
ATOM 1406 O O . LEU A 1 183 ? -13.403 -6.946 2.687 1.00 91.00 183 LEU A O 1
ATOM 1410 N N . LEU A 1 184 ? -13.365 -7.784 0.607 1.00 86.88 184 LEU A N 1
ATOM 1411 C CA . LEU A 1 184 ? -13.583 -6.510 -0.079 1.00 86.88 184 LEU A CA 1
ATOM 1412 C C . LEU A 1 184 ? -15.053 -6.263 -0.456 1.00 86.88 184 LEU A C 1
ATOM 1414 O O . LEU A 1 184 ? -15.347 -5.177 -0.970 1.00 86.88 184 LEU A O 1
ATOM 1418 N N . ASN A 1 185 ? -15.937 -7.239 -0.213 1.00 70.94 185 ASN A N 1
ATOM 1419 C CA . ASN A 1 185 ? -17.363 -7.203 -0.553 1.00 70.94 185 ASN A CA 1
ATOM 1420 C C . ASN A 1 185 ? -18.249 -6.648 0.570 1.00 70.94 185 ASN A C 1
ATOM 1422 O O . ASN A 1 185 ? -17.913 -6.823 1.762 1.00 70.94 185 ASN A O 1
#

pLDDT: mean 93.41, std 5.49, range [67.0, 98.44]

Foldseek 3Di:
DLVCLQVQFQPAEEEEAAPFPQLLVVLVVCVQLVHPPRSYNYDHDNDPVVRLCCQLVVVGVYYRADPLVNPVSVVSDDDAEDLDPDDDPVHPYHHPVVSCVVVVGDDDRQDHDDDDDDDDPVCCVVPVVVVVVVQVVLVVQLPDPVNVVVCVVVVHDSDRCGDVRVVVSVVVNVVSCVVRVVSSD

Radius of gyration: 18.77 Å; Cα contacts (8 Å, |Δi|>4): 218; chains: 1; bounding box: 42×32×54 Å

Mean predicted aligned error: 4.7 Å

Nearest PDB structures (foldseek):
  8ed5-assembly1_A  TM=6.682E-01  e=4.365E-01  Pseudorhizobium banfieldiae
  3k2d-assembly2_B  TM=5.992E-01  e=1.427E+00  Vibrio vulnificus